Protein AF-R7HRT3-F1 (afdb_monomer_lite)

Sequence (198 aa):
MADNYLEKKFEEYAAAKAGRRAPHRLSPAGNRQGVVEFKFPRRRVVVAVPDADAVIEAFCNAGCQVAFCGTDIDGGQAYAEAVGAQFNPVNEFCAETLCRAMSRVMKAWRDIEIVICTADMAPAITNHWRTLRSALPMEPDYGRVVVIGSEAAEIPAIPNATVNAIVCRDIDNAVASACLFFALPECGAVSGQTISTL

pLDDT: mean 88.55, std 11.46, range [55.09, 98.81]

Foldseek 3Di:
DPDCPVVVVVVVVVVVVVPPDDDPAQDPVRHHPPDDDDLQDAFAEEELEPPQLLQQLLNLVSVHAYEYEDQPPVVQVVSCVVRVYHYQYFNDSALVRSLVSVVVSCVVVVAHQEYEHELVNCVSNVVSNLVSQVPRPDRDQGHEYEYEYQDDHQFDDDPNYAYEYEHEDDNHNVVSVVSSVCRDPVVPVVGPYYDYPD

Secondary structure (DSSP, 8-state):
---HHHHHHHHHHHHHHHTS-----B-TTSSBTT---------EEEEE-TT-HHHHHHHHHTT-EEEEEES-HHHHHHHHHHHT-EEEE-SSSSHHHHHHHHHHHHHHHS---EEEEETTTHHHHHHHHHHHHHTSSS--S--EEEEEESSPPP----TTSEEEEEE-SS--HHHHHHHHHHTSGGGGGGTT-EEE--

Structure (mmCIF, N/CA/C/O backbone):
data_AF-R7HRT3-F1
#
_entry.id   AF-R7HRT3-F1
#
loop_
_atom_site.group_PDB
_atom_site.id
_atom_site.type_symbol
_atom_site.label_atom_id
_atom_site.label_alt_id
_atom_site.lab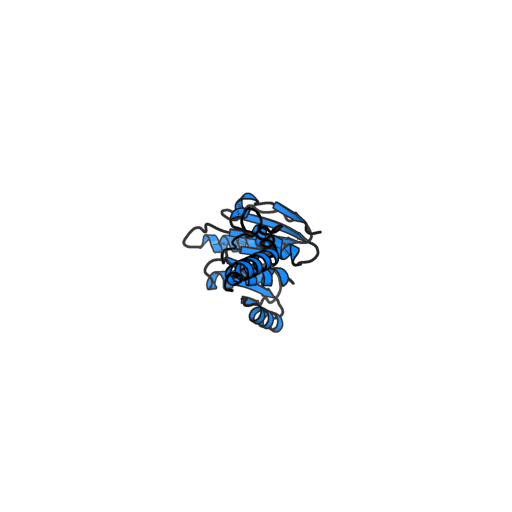el_comp_id
_atom_site.label_asym_id
_atom_site.label_entity_id
_atom_site.label_seq_id
_atom_site.pdbx_PDB_ins_code
_atom_site.Cartn_x
_atom_site.Cartn_y
_atom_site.Cartn_z
_atom_site.occupancy
_atom_site.B_iso_or_equiv
_atom_site.auth_seq_id
_atom_site.auth_comp_id
_atom_site.auth_asym_id
_atom_site.auth_atom_id
_atom_site.pdbx_PDB_model_num
ATOM 1 N N . MET A 1 1 ? -55.760 -16.283 50.889 1.00 57.94 1 MET A N 1
ATOM 2 C CA . MET A 1 1 ? -54.282 -16.335 50.906 1.00 57.94 1 MET A CA 1
ATOM 3 C C . MET A 1 1 ? -53.788 -16.069 49.493 1.00 57.94 1 MET A C 1
ATOM 5 O O . MET A 1 1 ? -53.701 -17.002 48.708 1.00 57.94 1 MET A O 1
ATOM 9 N N . ALA A 1 2 ? -53.589 -14.796 49.141 1.00 55.62 2 ALA A N 1
ATOM 10 C CA . ALA A 1 2 ? -53.259 -14.364 47.779 1.00 55.62 2 ALA A CA 1
ATOM 11 C C . ALA A 1 2 ? -52.276 -13.174 47.758 1.00 55.62 2 ALA A C 1
ATOM 13 O O . ALA A 1 2 ? -52.267 -12.411 46.801 1.00 55.62 2 ALA A O 1
ATOM 14 N N . ASP A 1 3 ? -51.433 -13.028 48.786 1.00 61.94 3 ASP A N 1
ATOM 15 C CA . ASP A 1 3 ? -50.578 -11.836 48.935 1.00 61.94 3 ASP A CA 1
ATOM 16 C C . ASP A 1 3 ? -49.142 -12.026 48.420 1.00 61.94 3 ASP A C 1
ATOM 18 O O . ASP A 1 3 ? -48.383 -11.072 48.322 1.00 61.94 3 ASP A O 1
ATOM 22 N N . ASN A 1 4 ? -48.761 -13.239 48.010 1.00 70.75 4 ASN A N 1
ATOM 23 C CA . ASN A 1 4 ? -47.347 -13.574 47.803 1.00 70.75 4 ASN A CA 1
ATOM 24 C C . ASN A 1 4 ? -46.880 -13.540 46.331 1.00 70.75 4 ASN A C 1
ATOM 26 O O . ASN A 1 4 ? -45.772 -13.955 46.002 1.00 70.75 4 ASN A O 1
ATOM 30 N N . TYR A 1 5 ? -47.732 -13.099 45.398 1.00 76.62 5 TYR A N 1
ATOM 31 C CA . TYR A 1 5 ? -47.356 -13.042 43.978 1.00 76.62 5 TYR A CA 1
ATOM 32 C C . TYR A 1 5 ? -46.507 -11.808 43.656 1.00 76.62 5 TYR A C 1
ATOM 34 O O . TYR A 1 5 ? -45.542 -11.894 42.898 1.00 76.62 5 TYR A O 1
ATOM 42 N N . LEU A 1 6 ? -46.853 -10.661 44.246 1.00 75.38 6 LEU A N 1
ATOM 43 C CA . LEU A 1 6 ? -46.152 -9.402 44.001 1.00 75.38 6 LEU A CA 1
ATOM 44 C C . LEU A 1 6 ? -44.774 -9.386 44.661 1.00 75.38 6 LEU A C 1
ATOM 46 O O . LEU A 1 6 ? -43.813 -9.004 44.000 1.00 75.38 6 LEU A O 1
ATOM 50 N N . GLU A 1 7 ? -44.657 -9.869 45.900 1.00 82.00 7 GLU A N 1
ATOM 51 C CA . GLU A 1 7 ? -43.364 -10.022 46.583 1.00 82.00 7 GLU A CA 1
ATOM 52 C C . GLU A 1 7 ? -42.429 -10.937 45.801 1.00 82.00 7 GLU A C 1
ATOM 54 O O . GLU A 1 7 ? -41.314 -10.540 45.469 1.00 82.00 7 GLU A O 1
ATOM 59 N N . LYS A 1 8 ? -42.925 -12.101 45.372 1.00 81.75 8 LYS A N 1
ATOM 60 C CA . LYS A 1 8 ? -42.138 -13.036 44.570 1.00 81.75 8 LYS A CA 1
ATOM 61 C C . LYS A 1 8 ? -41.700 -12.439 43.229 1.00 81.75 8 LYS A C 1
ATOM 63 O O . LYS A 1 8 ? -40.572 -12.657 42.794 1.00 81.75 8 LYS A O 1
ATOM 68 N N . LYS A 1 9 ? -42.552 -11.635 42.578 1.00 82.00 9 LYS A N 1
ATOM 69 C CA . LYS A 1 9 ? -42.186 -10.918 41.343 1.00 82.00 9 LYS A CA 1
ATOM 70 C C . LYS A 1 9 ? -41.161 -9.813 41.583 1.00 82.00 9 LYS A C 1
ATOM 72 O O . LYS A 1 9 ? -40.300 -9.594 40.731 1.00 82.00 9 LYS A O 1
ATOM 77 N N . PHE A 1 10 ? -41.229 -9.142 42.728 1.00 81.69 10 PHE A N 1
ATOM 78 C CA . PHE A 1 10 ? -40.233 -8.158 43.132 1.00 81.69 10 PHE A CA 1
ATOM 79 C C . PHE A 1 10 ? -38.888 -8.806 43.454 1.00 81.69 10 PHE A C 1
ATOM 81 O O . PHE A 1 10 ? -37.864 -8.293 43.010 1.00 81.69 10 PHE A O 1
ATOM 88 N N . GLU A 1 11 ? -38.878 -9.943 44.146 1.00 82.56 11 GLU A N 1
ATOM 89 C CA . GLU A 1 11 ? -37.666 -10.718 44.419 1.00 82.56 11 GLU A CA 1
ATOM 90 C C . GLU A 1 11 ? -37.030 -11.249 43.131 1.00 82.56 11 GLU A C 1
ATOM 92 O O . GLU A 1 11 ? -35.827 -11.087 42.935 1.00 82.56 11 GLU A O 1
ATOM 97 N N . GLU A 1 12 ? -37.827 -11.794 42.205 1.00 81.31 12 GLU A N 1
ATOM 98 C CA . GLU A 1 12 ? -37.360 -12.215 40.877 1.00 81.31 12 GLU A CA 1
ATOM 99 C C . GLU A 1 12 ? -36.741 -11.041 40.099 1.00 81.31 12 GLU A C 1
ATOM 101 O O . GLU A 1 12 ? -35.670 -11.176 39.502 1.00 81.31 12 GLU A O 1
ATOM 106 N N . TYR A 1 13 ? -37.374 -9.864 40.132 1.00 77.69 13 TYR A N 1
ATOM 107 C CA . TYR A 1 13 ? -36.860 -8.663 39.472 1.00 77.69 13 TYR A CA 1
ATOM 108 C C . TYR A 1 13 ? -35.586 -8.122 40.142 1.00 77.69 13 TYR A C 1
ATOM 110 O O . TYR A 1 13 ? -34.636 -7.729 39.457 1.00 77.69 13 TYR A O 1
ATOM 118 N N . ALA A 1 14 ? -35.533 -8.122 41.474 1.00 78.00 14 ALA A N 1
ATOM 119 C CA . ALA A 1 14 ? -34.376 -7.686 42.249 1.00 78.00 14 ALA A CA 1
ATOM 120 C C . ALA A 1 14 ? -33.178 -8.625 42.040 1.00 78.00 14 ALA A C 1
ATOM 122 O O . ALA A 1 14 ? -32.068 -8.149 41.795 1.00 78.00 14 ALA A O 1
ATOM 123 N N . ALA A 1 15 ? -33.407 -9.941 42.028 1.00 76.44 15 ALA A N 1
ATOM 124 C CA . ALA A 1 15 ? -32.402 -10.952 41.715 1.00 76.44 15 ALA A CA 1
ATOM 125 C C . ALA A 1 15 ? -31.902 -10.830 40.264 1.00 76.44 15 ALA A C 1
ATOM 127 O O . ALA A 1 15 ? -30.695 -10.874 40.016 1.00 76.44 15 ALA A O 1
ATOM 128 N N . ALA A 1 16 ? -32.799 -10.576 39.304 1.00 67.69 16 ALA A N 1
ATOM 129 C CA . ALA A 1 16 ? -32.427 -10.329 37.911 1.00 67.69 16 ALA A CA 1
ATOM 130 C C . ALA A 1 16 ? -31.593 -9.045 37.741 1.00 67.69 16 ALA A C 1
ATOM 132 O O . ALA A 1 16 ? -30.690 -8.999 36.905 1.00 67.69 16 ALA A O 1
ATOM 133 N N . LYS A 1 17 ? -31.855 -8.003 38.541 1.00 65.06 17 LYS A N 1
ATOM 134 C CA . LYS A 1 17 ? -31.073 -6.757 38.543 1.00 65.06 17 LYS A CA 1
ATOM 135 C C . LYS A 1 17 ? -29.720 -6.926 39.243 1.00 65.06 17 LYS A C 1
ATOM 137 O O . LYS A 1 17 ? -28.736 -6.378 38.758 1.00 65.06 17 LYS A O 1
ATOM 142 N N . ALA A 1 18 ? -29.654 -7.716 40.315 1.00 61.28 18 ALA A N 1
ATOM 143 C CA . ALA A 1 18 ? -28.411 -8.064 41.007 1.00 61.28 18 ALA A CA 1
ATOM 144 C C . ALA A 1 18 ? -27.489 -8.961 40.154 1.00 61.28 18 ALA A C 1
ATOM 146 O O . ALA A 1 18 ? -26.269 -8.888 40.280 1.00 61.28 18 ALA A O 1
ATOM 147 N N . GLY A 1 19 ? -28.059 -9.758 39.240 1.00 58.28 19 GLY A N 1
ATOM 148 C CA . GLY A 1 19 ? -27.321 -10.565 38.261 1.00 58.28 19 GLY A CA 1
ATOM 149 C C . GLY A 1 19 ? -26.868 -9.811 37.001 1.00 58.28 19 GLY A C 1
ATOM 150 O O . GLY A 1 19 ? -26.045 -10.328 36.241 1.00 58.28 19 GLY A O 1
ATOM 151 N N . ARG A 1 20 ? -27.355 -8.582 36.762 1.00 56.06 20 ARG A N 1
ATOM 152 C CA . ARG A 1 20 ? -26.861 -7.732 35.668 1.00 56.06 20 ARG A CA 1
ATOM 153 C C . ARG A 1 20 ? -25.503 -7.161 36.060 1.00 56.06 20 ARG A C 1
ATOM 155 O O . ARG A 1 20 ? -25.409 -6.108 36.684 1.00 56.06 20 ARG A O 1
ATOM 162 N N . ARG A 1 21 ? -24.439 -7.867 35.664 1.00 57.97 21 ARG A N 1
ATOM 163 C CA . ARG A 1 21 ? -23.077 -7.317 35.629 1.00 57.97 21 ARG A CA 1
ATOM 164 C C . ARG A 1 21 ? -23.132 -5.937 34.966 1.00 57.97 21 ARG A C 1
ATOM 166 O O . ARG A 1 21 ? -23.757 -5.794 33.915 1.00 57.97 21 ARG A O 1
ATOM 173 N N . ALA A 1 22 ? -22.525 -4.944 35.617 1.00 56.81 22 ALA A N 1
ATOM 174 C CA . ALA A 1 22 ? -22.461 -3.562 35.149 1.00 56.81 22 ALA A CA 1
ATOM 175 C C . ALA A 1 22 ? -22.126 -3.500 33.645 1.00 56.81 22 ALA A C 1
ATOM 177 O O . ALA A 1 22 ? -21.339 -4.337 33.184 1.00 56.81 22 ALA A O 1
ATOM 178 N N . PRO A 1 23 ? -22.706 -2.553 32.876 1.00 56.59 23 PRO A N 1
ATOM 179 C CA . PRO A 1 23 ? -22.449 -2.449 31.446 1.00 56.59 23 PRO A CA 1
ATOM 180 C C . PRO A 1 23 ? -20.938 -2.423 31.208 1.00 56.59 23 PRO A C 1
ATOM 182 O O . PRO A 1 23 ? -20.195 -1.620 31.769 1.00 56.59 23 PRO A O 1
ATOM 185 N N . HIS A 1 24 ? -20.483 -3.407 30.447 1.00 55.16 24 HIS A N 1
ATOM 186 C CA . HIS A 1 24 ? -19.081 -3.737 30.292 1.00 55.16 24 HIS A CA 1
ATOM 187 C C . HIS A 1 24 ? -18.328 -2.609 29.564 1.00 55.16 24 HIS A C 1
ATOM 189 O O . HIS A 1 24 ? -18.496 -2.437 28.363 1.00 55.16 24 HIS A O 1
ATOM 195 N N . ARG A 1 25 ? -17.442 -1.907 30.286 1.00 55.09 25 ARG A N 1
ATOM 196 C CA . ARG A 1 25 ? -16.236 -1.211 29.778 1.00 55.09 25 ARG A CA 1
ATOM 197 C C . ARG A 1 25 ? -16.422 -0.319 28.540 1.00 55.09 25 ARG A C 1
ATOM 199 O O . ARG A 1 25 ? -15.633 -0.403 27.595 1.00 55.09 25 ARG A O 1
ATOM 206 N N . LEU A 1 26 ?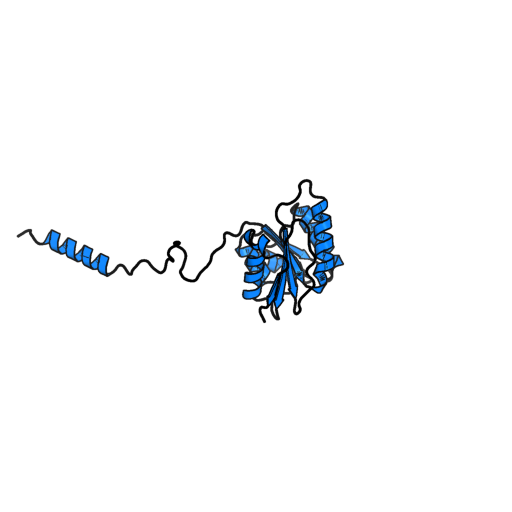 -17.428 0.546 28.552 1.00 59.31 26 LEU A N 1
ATOM 207 C CA . LEU A 1 26 ? -17.508 1.650 27.598 1.00 59.31 26 LEU A CA 1
ATOM 208 C C . LEU A 1 26 ? -16.827 2.874 28.228 1.00 59.31 26 LEU A C 1
ATOM 210 O O . LEU A 1 26 ? -17.057 3.185 29.397 1.00 59.31 26 LEU A O 1
ATOM 214 N N . SER A 1 27 ? -15.942 3.530 27.481 1.00 69.25 27 SER A N 1
ATOM 215 C CA . SER A 1 27 ? -15.403 4.844 27.829 1.00 69.25 27 SER A CA 1
ATOM 216 C C . SER A 1 27 ? -16.545 5.873 27.858 1.00 69.25 27 SER A C 1
ATOM 218 O O . SER A 1 27 ? -17.632 5.589 27.348 1.00 69.25 27 SER A O 1
ATOM 220 N N . PRO A 1 28 ? -16.339 7.087 28.402 1.00 67.31 28 PRO A N 1
ATOM 221 C CA . PRO A 1 28 ? -17.358 8.140 28.359 1.00 67.31 28 PRO A CA 1
ATOM 222 C C . PRO A 1 28 ? -17.889 8.440 26.945 1.00 67.31 28 PRO A C 1
ATOM 224 O O . PRO A 1 28 ? -19.012 8.907 26.801 1.00 67.31 28 PRO A O 1
ATOM 227 N N . ALA A 1 29 ? -17.102 8.132 25.907 1.00 70.00 29 ALA A N 1
ATOM 228 C CA . ALA A 1 29 ? -17.471 8.279 24.502 1.00 70.00 29 ALA A CA 1
ATOM 229 C C . ALA A 1 29 ? -18.209 7.059 23.908 1.00 70.00 29 ALA A C 1
ATOM 231 O O . ALA A 1 29 ? -18.527 7.061 22.726 1.00 70.00 29 ALA A O 1
ATOM 232 N N . GLY A 1 30 ? -18.466 6.006 24.689 1.00 67.81 30 GLY A N 1
ATOM 233 C CA . GLY A 1 30 ? -19.131 4.793 24.205 1.00 67.81 30 GLY A CA 1
ATOM 234 C C . GLY A 1 30 ? -18.215 3.812 23.467 1.00 67.81 30 GLY A C 1
ATOM 235 O O . GLY A 1 30 ? -18.689 2.778 23.011 1.00 67.81 30 GLY A O 1
ATOM 236 N N . ASN A 1 31 ? -16.912 4.087 23.378 1.00 71.19 31 ASN A N 1
ATOM 237 C CA . ASN A 1 31 ? -15.941 3.171 22.776 1.00 71.19 31 ASN A CA 1
ATOM 238 C C . ASN A 1 31 ? -15.406 2.174 23.803 1.00 71.19 31 ASN A C 1
ATOM 240 O O . ASN A 1 31 ? -15.478 2.402 25.011 1.00 71.19 31 ASN A O 1
ATOM 244 N N . ARG A 1 32 ? -14.811 1.073 23.337 1.00 78.81 32 ARG A N 1
ATOM 245 C CA . ARG A 1 32 ? -14.112 0.133 24.219 1.00 78.81 32 ARG A CA 1
ATOM 246 C C . ARG A 1 32 ? -13.034 0.879 25.014 1.00 78.81 32 ARG A C 1
ATOM 248 O O . ARG A 1 32 ? -12.215 1.596 24.444 1.00 78.81 32 ARG A O 1
ATOM 255 N N . GLN A 1 33 ? -13.033 0.725 26.338 1.00 78.38 33 GLN A N 1
ATOM 256 C CA . GLN A 1 33 ? -12.026 1.368 27.184 1.00 78.38 33 GLN A CA 1
ATOM 257 C C . GLN A 1 33 ? -10.602 0.980 26.742 1.00 78.38 33 GLN A C 1
ATOM 259 O O . GLN A 1 33 ? -10.319 -0.203 26.552 1.00 78.38 33 GLN A O 1
ATOM 264 N N . GLY A 1 34 ? -9.715 1.974 26.614 1.00 80.44 34 GLY A N 1
ATOM 265 C CA . GLY A 1 34 ? -8.315 1.777 26.214 1.00 80.44 34 GLY A CA 1
ATOM 266 C C . GLY A 1 34 ? -8.082 1.639 24.706 1.00 80.44 34 GLY A C 1
ATOM 267 O O . GLY A 1 34 ? -6.962 1.334 24.314 1.00 80.44 34 GLY A O 1
ATOM 268 N N . VAL A 1 35 ? -9.104 1.859 23.871 1.00 80.50 35 VAL A N 1
ATOM 269 C CA . VAL A 1 35 ? -8.998 1.792 22.406 1.00 80.50 35 VAL A CA 1
ATOM 270 C C . VAL A 1 35 ? -9.381 3.135 21.793 1.00 80.50 35 VAL A C 1
ATOM 272 O O . VAL A 1 35 ? -10.388 3.739 22.172 1.00 80.50 35 VAL A O 1
ATOM 275 N N . VAL A 1 36 ? -8.583 3.582 20.825 1.00 80.25 36 VAL A N 1
ATOM 276 C CA . VAL A 1 36 ? -8.929 4.680 19.919 1.00 80.25 36 VAL A CA 1
ATOM 277 C C . VAL A 1 36 ? -9.241 4.061 18.563 1.00 80.25 36 VAL A C 1
ATOM 279 O O . VAL A 1 36 ? -8.428 3.315 18.026 1.00 80.25 36 VAL A O 1
ATOM 282 N N . GLU A 1 37 ? -10.426 4.343 18.030 1.00 83.62 37 GLU A N 1
ATOM 283 C CA . GLU A 1 37 ? -10.873 3.831 16.734 1.00 83.62 37 GLU A CA 1
ATOM 284 C C . GLU A 1 37 ? -11.052 5.005 15.777 1.00 83.62 37 GLU A C 1
ATOM 286 O O . GLU A 1 37 ? -11.688 6.003 16.120 1.00 83.62 37 GLU A O 1
ATOM 291 N N . PHE A 1 38 ? -10.503 4.875 14.573 1.00 86.62 38 PHE A N 1
ATOM 292 C CA . PHE A 1 38 ? -10.652 5.859 13.510 1.00 86.62 38 PHE A CA 1
ATOM 293 C C . PHE A 1 38 ? -11.475 5.259 12.380 1.00 86.62 38 PHE A C 1
ATOM 295 O O . PHE A 1 38 ? -11.296 4.097 12.008 1.00 86.62 38 PHE A O 1
ATOM 302 N N . LYS A 1 39 ? -12.370 6.059 11.798 1.00 89.38 39 LYS A N 1
ATOM 303 C CA . LYS A 1 39 ? -13.075 5.644 10.590 1.00 89.38 39 LYS A CA 1
ATOM 304 C C . LYS A 1 39 ? -12.090 5.665 9.426 1.00 89.38 39 LYS A C 1
ATOM 306 O O . LYS A 1 39 ? -11.716 6.735 8.959 1.00 89.38 39 LYS A O 1
ATOM 311 N N . PHE A 1 40 ? -11.728 4.491 8.924 1.00 92.00 40 PHE A N 1
ATOM 312 C CA . PHE A 1 40 ? -10.864 4.386 7.757 1.00 92.00 40 PHE A CA 1
ATOM 313 C C . PHE A 1 40 ? -11.709 4.374 6.467 1.00 92.00 40 PHE A C 1
ATOM 315 O O . PHE A 1 40 ? -12.500 3.448 6.266 1.00 92.00 40 PHE A O 1
ATOM 322 N N . PRO A 1 41 ? -11.635 5.403 5.599 1.00 92.06 41 PRO A N 1
ATOM 323 C CA . PRO A 1 41 ? -12.329 5.375 4.315 1.00 92.06 41 PRO A CA 1
ATOM 324 C C . PRO A 1 41 ? -11.694 4.329 3.395 1.00 92.06 41 PRO A C 1
ATOM 326 O O . PRO A 1 41 ? -10.486 4.124 3.427 1.00 92.06 41 PRO A O 1
ATOM 329 N N . ARG A 1 42 ? -12.488 3.701 2.523 1.00 94.88 42 ARG A N 1
ATOM 330 C CA . ARG A 1 42 ? -11.934 2.814 1.491 1.00 94.88 42 ARG A CA 1
ATOM 331 C C . ARG A 1 42 ? -11.008 3.615 0.577 1.00 94.88 42 ARG A C 1
ATOM 333 O O . ARG A 1 42 ? -11.433 4.645 0.057 1.00 94.88 42 ARG A O 1
ATOM 340 N N . ARG A 1 43 ? -9.778 3.135 0.381 1.00 96.75 43 ARG A N 1
ATOM 341 C CA . ARG A 1 43 ? -8.762 3.778 -0.463 1.00 96.75 43 ARG A CA 1
ATOM 342 C C . ARG A 1 43 ? -8.155 2.813 -1.472 1.00 96.75 43 ARG A C 1
ATOM 344 O O . ARG A 1 43 ? -8.204 1.600 -1.284 1.00 96.75 43 ARG A O 1
ATOM 351 N N . ARG A 1 44 ? -7.572 3.368 -2.532 1.00 98.06 44 ARG A N 1
ATOM 352 C CA . ARG A 1 44 ? -6.749 2.660 -3.521 1.00 98.06 44 ARG A CA 1
ATOM 353 C C . ARG A 1 44 ? -5.279 2.691 -3.111 1.00 98.06 44 ARG A C 1
ATOM 355 O O . ARG A 1 44 ? -4.662 3.758 -3.116 1.00 98.06 44 ARG A O 1
ATOM 362 N N . VAL A 1 45 ? -4.738 1.527 -2.770 1.00 98.62 45 VAL A N 1
ATOM 363 C CA . VAL A 1 45 ? -3.420 1.361 -2.145 1.00 98.62 45 VAL A CA 1
ATOM 364 C C . VAL A 1 45 ? -2.504 0.553 -3.050 1.00 98.62 45 VAL A C 1
ATOM 366 O O . VAL A 1 45 ? -2.874 -0.530 -3.501 1.00 98.62 45 VAL A O 1
ATOM 369 N N . VAL A 1 46 ? -1.294 1.057 -3.276 1.00 98.62 46 VAL A N 1
ATOM 370 C CA . VAL A 1 46 ? -0.202 0.297 -3.891 1.00 98.62 46 VAL A CA 1
ATOM 371 C C . VAL A 1 46 ? 0.869 0.018 -2.845 1.00 98.62 46 VAL A C 1
ATOM 373 O O . VAL A 1 46 ? 1.402 0.951 -2.248 1.00 98.62 46 VAL A O 1
ATOM 376 N N . VAL A 1 47 ? 1.198 -1.260 -2.655 1.00 98.50 47 VAL A N 1
ATOM 377 C CA . VAL A 1 47 ? 2.267 -1.742 -1.774 1.00 98.50 47 VAL A CA 1
ATOM 378 C C . VAL A 1 47 ? 3.424 -2.253 -2.634 1.00 98.50 47 VAL A C 1
ATOM 380 O O . VAL A 1 47 ? 3.351 -3.305 -3.265 1.00 98.50 47 VAL A O 1
ATOM 383 N N . ALA A 1 48 ? 4.495 -1.471 -2.687 1.00 96.81 48 ALA A N 1
ATOM 384 C CA . ALA A 1 48 ? 5.743 -1.757 -3.385 1.00 96.81 48 ALA A CA 1
ATOM 385 C C . ALA A 1 48 ? 6.858 -2.011 -2.358 1.00 96.81 48 ALA A C 1
ATOM 387 O O . ALA A 1 48 ? 7.886 -1.335 -2.349 1.00 96.81 48 ALA A O 1
ATOM 388 N N . VAL A 1 49 ? 6.606 -2.967 -1.462 1.00 96.31 49 VAL A N 1
ATOM 389 C CA . VAL A 1 49 ? 7.522 -3.402 -0.403 1.00 96.31 49 VAL A CA 1
ATOM 390 C C . VAL A 1 49 ? 7.588 -4.934 -0.427 1.00 96.31 49 VAL A C 1
ATOM 392 O O . VAL A 1 49 ? 6.521 -5.552 -0.466 1.00 96.31 49 VAL A O 1
ATOM 395 N N . PRO A 1 50 ? 8.783 -5.552 -0.452 1.00 93.44 50 PRO A N 1
ATOM 396 C CA . PRO A 1 50 ? 8.925 -7.001 -0.308 1.00 93.44 50 PRO A CA 1
ATOM 397 C C . PRO A 1 50 ? 8.425 -7.475 1.061 1.00 93.44 50 PRO A C 1
ATOM 399 O O . PRO A 1 50 ? 8.515 -6.723 2.028 1.00 93.44 50 PRO A O 1
ATOM 402 N N . ASP A 1 51 ? 7.919 -8.707 1.140 1.00 93.12 51 ASP A N 1
ATOM 403 C CA . ASP A 1 51 ? 7.535 -9.369 2.401 1.00 93.12 51 ASP A CA 1
ATOM 404 C C . ASP A 1 51 ? 6.595 -8.526 3.294 1.00 93.12 51 ASP A C 1
ATOM 406 O O . ASP A 1 51 ? 6.689 -8.508 4.521 1.00 93.12 51 ASP A O 1
ATOM 410 N N . ALA A 1 52 ? 5.676 -7.783 2.669 1.00 96.44 52 ALA A N 1
ATOM 411 C CA . ALA A 1 52 ? 4.793 -6.822 3.331 1.00 96.44 52 ALA A CA 1
ATOM 412 C C . ALA A 1 52 ? 3.399 -7.387 3.652 1.00 96.44 52 ALA A C 1
ATOM 414 O O . ALA A 1 52 ? 2.405 -6.653 3.619 1.00 96.44 52 ALA A O 1
ATOM 415 N N . ASP A 1 53 ? 3.311 -8.681 3.960 1.00 97.88 53 ASP A N 1
ATOM 416 C CA . ASP A 1 53 ? 2.043 -9.401 4.124 1.00 97.88 53 ASP A CA 1
ATOM 417 C C . ASP A 1 53 ? 1.143 -8.761 5.184 1.00 97.88 53 ASP A C 1
ATOM 419 O O . ASP A 1 53 ? -0.013 -8.443 4.904 1.00 97.88 53 ASP A O 1
ATOM 423 N N . ALA A 1 54 ? 1.704 -8.432 6.353 1.00 98.06 54 ALA A N 1
ATOM 424 C CA . ALA A 1 54 ? 0.975 -7.772 7.436 1.00 98.06 54 ALA A CA 1
ATOM 425 C C . ALA A 1 54 ? 0.356 -6.430 7.001 1.00 98.06 54 ALA A C 1
ATOM 427 O O . ALA A 1 54 ? -0.759 -6.089 7.398 1.00 98.06 54 ALA A O 1
ATOM 428 N N . VAL A 1 55 ? 1.057 -5.667 6.156 1.00 98.50 55 VAL A N 1
ATOM 429 C CA . VAL A 1 55 ? 0.563 -4.392 5.618 1.00 98.50 55 VAL A CA 1
ATOM 430 C C . VAL A 1 55 ? -0.555 -4.646 4.608 1.00 98.50 55 VAL A C 1
ATOM 432 O O . VAL A 1 55 ? -1.607 -4.010 4.688 1.00 98.50 55 VAL A O 1
ATOM 435 N N . ILE A 1 56 ? -0.356 -5.582 3.676 1.00 98.75 56 ILE A N 1
ATOM 436 C CA . ILE A 1 56 ? -1.346 -5.939 2.650 1.00 98.75 56 ILE A CA 1
ATOM 437 C C . ILE A 1 56 ? -2.650 -6.389 3.313 1.00 98.75 56 ILE A C 1
ATOM 439 O O . ILE A 1 56 ? -3.712 -5.836 3.011 1.00 98.75 56 ILE A O 1
ATOM 443 N N . GLU A 1 57 ? -2.572 -7.328 4.257 1.00 98.62 57 GLU A N 1
ATOM 444 C CA . GLU A 1 57 ? -3.726 -7.828 5.004 1.00 98.62 57 GLU A CA 1
ATOM 445 C C . GLU A 1 57 ? -4.417 -6.715 5.792 1.00 98.62 57 GLU A C 1
ATOM 447 O O . GLU A 1 57 ? -5.642 -6.604 5.751 1.00 98.62 57 GLU A O 1
ATOM 452 N N . ALA A 1 58 ? -3.664 -5.842 6.470 1.00 98.12 58 ALA A N 1
ATOM 453 C CA . ALA A 1 58 ? -4.239 -4.744 7.243 1.00 98.12 58 ALA A CA 1
ATOM 454 C C . ALA A 1 58 ? -5.076 -3.788 6.375 1.00 98.12 58 ALA A C 1
ATOM 456 O O . ALA A 1 58 ? -6.191 -3.422 6.759 1.00 98.12 58 ALA A O 1
ATOM 457 N N . PHE A 1 59 ? -4.595 -3.420 5.183 1.00 98.50 59 PHE A N 1
ATOM 458 C CA . PHE A 1 59 ? -5.363 -2.574 4.264 1.00 98.50 59 PHE A CA 1
ATOM 459 C C . PHE A 1 59 ? -6.549 -3.311 3.627 1.00 98.50 59 PHE A C 1
ATOM 461 O O . PHE A 1 59 ? -7.622 -2.713 3.493 1.00 98.50 59 PHE A O 1
ATOM 468 N N . CYS A 1 60 ? -6.406 -4.595 3.282 1.00 98.31 60 CYS A N 1
ATOM 469 C CA . CYS A 1 60 ? -7.524 -5.409 2.787 1.00 98.31 60 CYS A CA 1
ATOM 470 C C . CYS A 1 60 ? -8.631 -5.523 3.847 1.00 98.31 60 CYS A C 1
ATOM 472 O O . CYS A 1 60 ? -9.801 -5.266 3.558 1.00 98.31 60 CYS A O 1
ATOM 474 N N . ASN A 1 61 ? -8.259 -5.786 5.103 1.00 97.19 61 ASN A N 1
ATOM 475 C CA . ASN A 1 61 ? -9.171 -5.852 6.248 1.00 97.19 61 ASN A CA 1
ATOM 476 C C . ASN A 1 61 ? -9.836 -4.500 6.555 1.00 97.19 61 ASN A C 1
ATOM 478 O O . ASN A 1 61 ? -10.992 -4.459 6.976 1.00 97.19 61 ASN A O 1
ATOM 482 N N . ALA A 1 62 ? -9.153 -3.384 6.281 1.00 96.31 62 ALA A N 1
ATOM 483 C CA . ALA A 1 62 ? -9.741 -2.043 6.327 1.00 96.31 62 ALA A CA 1
ATOM 484 C C . ALA A 1 62 ? -10.715 -1.758 5.158 1.00 96.31 62 ALA A C 1
ATOM 486 O O . ALA A 1 62 ? -11.324 -0.688 5.094 1.00 96.31 62 ALA A O 1
ATOM 487 N N . GLY A 1 63 ? -10.885 -2.700 4.223 1.00 97.06 63 GLY A N 1
ATOM 488 C CA . GLY A 1 63 ? -11.777 -2.590 3.069 1.00 97.06 63 GLY A CA 1
ATOM 489 C C . GLY A 1 63 ? -11.205 -1.767 1.914 1.00 97.06 63 GLY A C 1
ATOM 490 O O . GLY A 1 63 ? -11.974 -1.270 1.084 1.00 97.06 63 GLY A O 1
ATOM 491 N N . CYS A 1 64 ? -9.886 -1.575 1.874 1.00 98.12 64 CYS A N 1
ATOM 492 C CA . CYS A 1 64 ? -9.212 -0.886 0.781 1.00 98.12 64 CYS A CA 1
ATOM 493 C C . CYS A 1 64 ? -9.071 -1.776 -0.453 1.00 98.12 64 CYS A C 1
ATOM 495 O O . CYS A 1 64 ? -9.028 -2.998 -0.365 1.00 98.12 64 CYS A O 1
ATOM 497 N N . GLN A 1 65 ? -8.956 -1.137 -1.613 1.00 98.44 65 GLN A N 1
ATOM 498 C CA . GLN A 1 65 ? -8.551 -1.801 -2.841 1.00 98.44 65 GLN A CA 1
ATOM 499 C C . GLN A 1 65 ? -7.021 -1.814 -2.884 1.00 98.44 65 GLN A C 1
ATOM 501 O O . GLN A 1 65 ? -6.404 -0.755 -3.010 1.00 98.44 65 GLN A O 1
ATOM 506 N N . VAL A 1 66 ? -6.415 -2.992 -2.739 1.00 98.81 66 VAL A N 1
ATOM 507 C CA . VAL A 1 66 ? -4.962 -3.143 -2.571 1.00 98.81 66 VAL A CA 1
ATOM 508 C C . VAL A 1 66 ? -4.341 -3.807 -3.792 1.00 98.81 66 VAL A C 1
ATOM 510 O O . VAL A 1 66 ? -4.884 -4.769 -4.330 1.00 98.81 66 VAL A O 1
ATOM 513 N N . ALA A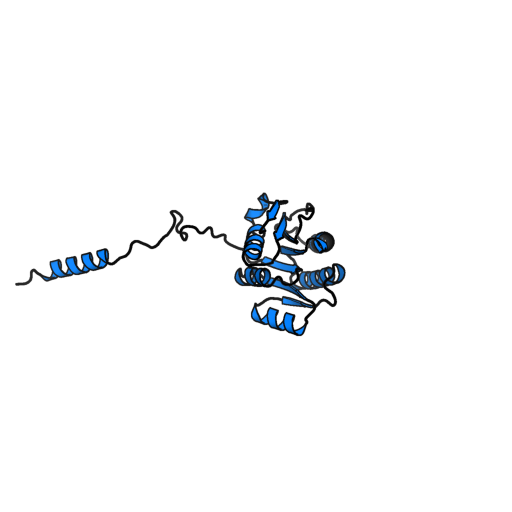 1 67 ? -3.198 -3.288 -4.229 1.00 98.69 67 ALA A N 1
ATOM 514 C CA . ALA A 1 67 ? -2.353 -3.878 -5.249 1.00 98.69 67 ALA A CA 1
ATOM 515 C C . ALA A 1 67 ? -0.933 -3.996 -4.710 1.00 98.69 67 ALA A C 1
ATOM 517 O O . ALA A 1 67 ? -0.432 -3.060 -4.089 1.00 98.69 67 ALA A O 1
ATOM 518 N N . PHE A 1 68 ? -0.273 -5.115 -4.980 1.00 98.69 68 PHE A N 1
ATOM 519 C CA . PHE A 1 68 ? 1.111 -5.335 -4.572 1.00 98.69 68 PHE A CA 1
ATOM 520 C C . PHE A 1 68 ? 1.931 -5.952 -5.701 1.00 98.69 68 PHE A C 1
ATOM 522 O O . PHE A 1 68 ? 1.378 -6.454 -6.685 1.00 98.69 68 PHE A O 1
ATOM 529 N N . CYS A 1 69 ? 3.252 -5.856 -5.578 1.00 97.50 69 CYS A N 1
ATOM 530 C CA . CYS A 1 69 ? 4.198 -6.390 -6.553 1.00 97.50 69 CYS A CA 1
ATOM 531 C C . CYS A 1 69 ? 4.976 -7.566 -5.963 1.00 97.50 69 CYS A C 1
ATOM 533 O O . CYS A 1 69 ? 5.250 -7.589 -4.768 1.00 97.50 69 CYS A O 1
ATOM 535 N N . GLY A 1 70 ? 5.378 -8.503 -6.814 1.00 96.06 70 GLY A N 1
ATOM 536 C CA . GLY A 1 70 ? 6.236 -9.619 -6.431 1.00 96.06 70 GLY A CA 1
ATOM 537 C C . GLY A 1 70 ? 6.809 -10.328 -7.652 1.00 96.06 70 GLY A C 1
ATOM 538 O O . GLY A 1 70 ? 6.339 -10.132 -8.777 1.00 96.06 70 GLY A O 1
ATOM 539 N N . THR A 1 71 ? 7.857 -11.111 -7.419 1.00 96.44 71 THR A N 1
ATOM 540 C CA . THR A 1 71 ? 8.576 -11.869 -8.452 1.00 96.44 71 THR A CA 1
ATOM 541 C C . THR A 1 71 ? 8.093 -13.315 -8.561 1.00 96.44 71 THR A C 1
ATOM 543 O O . THR A 1 71 ? 8.161 -13.892 -9.644 1.00 96.44 71 THR A O 1
ATOM 546 N N . ASP A 1 72 ? 7.565 -13.888 -7.476 1.00 96.31 72 ASP A N 1
ATOM 547 C CA . ASP A 1 72 ? 6.908 -15.197 -7.483 1.00 96.31 72 ASP A CA 1
ATOM 548 C C . ASP A 1 72 ? 5.493 -15.068 -8.055 1.00 96.31 72 ASP A C 1
ATOM 550 O O . ASP A 1 72 ? 4.589 -14.532 -7.410 1.00 96.31 72 ASP A O 1
ATOM 554 N N . ILE A 1 73 ? 5.318 -15.522 -9.296 1.00 95.56 73 ILE A N 1
ATOM 555 C CA . ILE A 1 73 ? 4.051 -15.378 -10.011 1.00 95.56 73 ILE A CA 1
ATOM 556 C C . ILE A 1 73 ? 2.968 -16.255 -9.389 1.00 95.56 73 ILE A C 1
ATOM 558 O O . ILE A 1 73 ? 1.860 -15.775 -9.149 1.00 95.56 73 ILE A O 1
ATOM 562 N N . ASP A 1 74 ? 3.289 -17.520 -9.126 1.00 96.44 74 ASP A N 1
ATOM 563 C CA . ASP A 1 74 ? 2.313 -18.501 -8.664 1.00 96.44 74 ASP A CA 1
ATOM 564 C C . ASP A 1 74 ? 1.945 -18.233 -7.201 1.00 96.44 74 ASP A C 1
ATOM 566 O O . ASP A 1 74 ? 0.760 -18.151 -6.865 1.00 96.44 74 ASP A O 1
ATOM 570 N N . GLY A 1 75 ? 2.947 -18.009 -6.343 1.00 97.38 75 GLY A N 1
ATOM 571 C CA . GLY A 1 75 ? 2.718 -17.658 -4.942 1.00 97.38 75 GLY A CA 1
ATOM 572 C C . GLY A 1 75 ? 2.022 -16.308 -4.789 1.00 97.38 75 GLY A C 1
ATOM 573 O O . GLY A 1 75 ? 1.056 -16.193 -4.035 1.00 97.38 75 GLY A O 1
ATOM 574 N N . GLY A 1 76 ? 2.439 -15.299 -5.561 1.00 97.44 76 GLY A N 1
ATOM 575 C CA . GLY A 1 76 ? 1.832 -13.969 -5.531 1.00 97.44 76 GLY A CA 1
ATOM 576 C C . GLY A 1 76 ? 0.372 -13.962 -5.986 1.00 97.44 76 GLY A C 1
ATOM 577 O O . GLY A 1 76 ? -0.467 -13.317 -5.353 1.00 97.44 76 GLY A O 1
ATOM 578 N N . GLN A 1 77 ? 0.036 -14.712 -7.039 1.00 98.12 77 GLN A N 1
ATOM 579 C CA . GLN A 1 77 ? -1.343 -14.835 -7.515 1.00 98.12 77 GLN A CA 1
ATOM 580 C C . GLN A 1 77 ? -2.229 -15.563 -6.495 1.00 98.12 77 GLN A C 1
ATOM 582 O O . GLN A 1 77 ? -3.305 -15.064 -6.160 1.00 98.12 77 GLN A O 1
ATOM 587 N N . ALA A 1 78 ? -1.768 -16.698 -5.958 1.00 98.38 78 ALA A N 1
ATOM 588 C CA . ALA A 1 78 ? -2.507 -17.449 -4.944 1.00 98.38 78 ALA A CA 1
ATOM 589 C C . ALA A 1 78 ? -2.741 -16.617 -3.671 1.00 98.38 78 ALA A C 1
ATOM 591 O O . ALA A 1 78 ? -3.840 -16.618 -3.113 1.00 98.38 78 ALA A O 1
ATOM 592 N N . TYR A 1 79 ? -1.730 -15.861 -3.237 1.00 98.50 79 TYR A N 1
ATOM 593 C CA . TYR A 1 79 ? -1.844 -14.977 -2.082 1.00 98.50 79 TYR A CA 1
ATOM 594 C C . TYR A 1 79 ? -2.848 -13.841 -2.318 1.00 98.50 79 TYR A C 1
ATOM 596 O O . TYR A 1 79 ? -3.715 -13.598 -1.479 1.00 98.50 79 TYR A O 1
ATOM 604 N N . ALA A 1 80 ? -2.804 -13.192 -3.485 1.00 98.31 80 ALA A N 1
ATOM 605 C CA . ALA A 1 80 ? -3.752 -12.141 -3.845 1.00 98.31 80 ALA A CA 1
ATOM 606 C C . ALA A 1 80 ? -5.208 -12.621 -3.841 1.00 98.31 80 ALA A C 1
ATOM 608 O O . ALA A 1 80 ? -6.086 -11.906 -3.353 1.00 98.31 80 ALA A O 1
ATOM 609 N N . GLU A 1 81 ? -5.459 -13.834 -4.335 1.00 97.88 81 GLU A N 1
ATOM 610 C CA . GLU A 1 81 ? -6.779 -14.466 -4.285 1.00 97.88 81 GLU A CA 1
ATOM 611 C C . GLU A 1 81 ? -7.237 -14.734 -2.847 1.00 97.88 81 GLU A C 1
ATOM 613 O O . GLU A 1 81 ? -8.402 -14.496 -2.526 1.00 97.88 81 GLU A O 1
ATOM 618 N N . ALA A 1 82 ? -6.327 -15.168 -1.970 1.00 98.31 82 ALA A N 1
ATOM 619 C CA . ALA A 1 82 ? -6.637 -15.457 -0.572 1.00 98.31 82 ALA A CA 1
ATOM 620 C C . ALA A 1 82 ? -7.022 -14.201 0.231 1.00 98.31 82 ALA A C 1
ATOM 622 O O . ALA A 1 82 ? -7.961 -14.251 1.026 1.00 98.31 82 ALA A O 1
ATOM 623 N N . VAL A 1 83 ? -6.325 -13.077 0.020 1.00 98.06 83 VAL A N 1
ATOM 624 C CA . VAL A 1 83 ? -6.542 -11.834 0.791 1.00 98.06 83 VAL A CA 1
ATOM 625 C C . VAL A 1 83 ? -7.483 -10.834 0.109 1.00 98.06 83 VAL A C 1
ATOM 627 O O . VAL A 1 83 ? -7.901 -9.857 0.729 1.00 98.06 83 VAL A O 1
ATOM 630 N N . GLY A 1 84 ? -7.842 -11.064 -1.158 1.00 97.62 84 GLY A N 1
ATOM 631 C CA . GLY A 1 84 ? -8.687 -10.155 -1.937 1.00 97.62 84 GLY A CA 1
ATOM 632 C C . GLY A 1 84 ? -7.946 -8.917 -2.460 1.00 97.62 84 GLY A C 1
ATOM 633 O O . GLY A 1 84 ? -8.522 -7.829 -2.517 1.00 97.62 84 GLY A O 1
ATOM 634 N N . ALA A 1 85 ? -6.680 -9.076 -2.848 1.00 98.31 85 ALA A N 1
A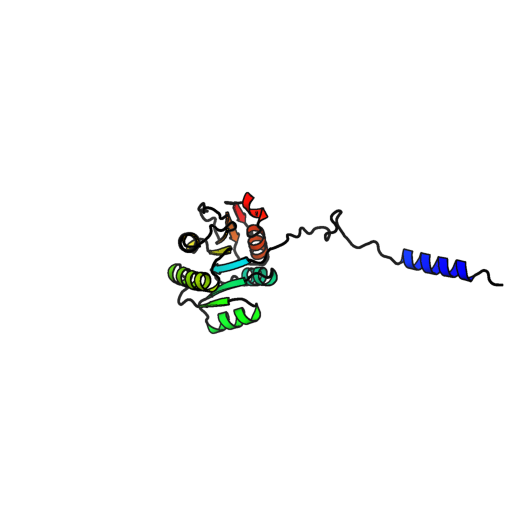TOM 635 C CA . ALA A 1 85 ? -5.841 -8.025 -3.426 1.00 98.31 85 ALA A CA 1
ATOM 636 C C . ALA A 1 85 ? -5.584 -8.249 -4.930 1.00 98.31 85 ALA A C 1
ATOM 638 O O . ALA A 1 85 ? -5.948 -9.269 -5.508 1.00 98.31 85 ALA A O 1
ATOM 639 N N . GLN A 1 86 ? -4.946 -7.277 -5.586 1.00 98.25 86 GLN A N 1
ATOM 640 C CA . GLN A 1 86 ? -4.482 -7.387 -6.969 1.00 98.25 86 GLN A CA 1
ATOM 641 C C . GLN A 1 86 ? -2.967 -7.615 -7.017 1.00 98.25 86 GLN A C 1
ATOM 643 O O . GLN A 1 86 ? -2.178 -6.712 -6.726 1.00 98.25 86 GLN A O 1
ATOM 648 N N . PHE A 1 87 ? -2.553 -8.787 -7.485 1.00 98.44 87 PHE A N 1
ATOM 649 C CA . PHE A 1 87 ? -1.146 -9.057 -7.753 1.00 98.44 87 PHE A CA 1
ATOM 650 C C . PHE A 1 87 ? -0.679 -8.406 -9.064 1.00 98.44 87 PHE A C 1
ATOM 652 O O . PHE A 1 87 ? -1.362 -8.467 -10.089 1.00 98.44 87 PHE A O 1
ATOM 659 N N . ASN A 1 88 ? 0.493 -7.768 -9.043 1.00 97.81 88 ASN A N 1
ATOM 660 C CA . ASN A 1 88 ? 1.152 -7.212 -10.222 1.00 97.81 88 ASN A CA 1
ATOM 661 C C . ASN A 1 88 ? 2.561 -7.810 -10.360 1.00 97.81 88 ASN A C 1
ATOM 663 O O . ASN A 1 88 ? 3.492 -7.323 -9.716 1.00 97.81 88 ASN A O 1
ATOM 667 N N . PRO A 1 89 ? 2.750 -8.830 -11.216 1.00 96.81 89 PRO A N 1
ATOM 668 C CA . PRO A 1 89 ? 4.042 -9.485 -11.355 1.00 96.81 89 PRO A CA 1
ATOM 669 C C . PRO A 1 89 ? 5.095 -8.535 -11.932 1.00 96.81 89 PRO A C 1
ATOM 671 O O . PRO A 1 89 ? 4.838 -7.762 -12.873 1.00 96.81 89 PRO A O 1
ATOM 674 N N . VAL A 1 90 ? 6.300 -8.634 -11.374 1.00 96.38 90 VAL A N 1
ATOM 675 C CA . VAL A 1 90 ? 7.503 -7.930 -11.823 1.00 96.38 90 VAL A CA 1
ATOM 676 C C . VAL A 1 90 ? 8.641 -8.924 -12.041 1.00 96.38 90 VAL A C 1
ATOM 678 O O . VAL A 1 90 ? 8.777 -9.891 -11.305 1.00 96.38 90 VAL A O 1
ATOM 681 N N . ASN A 1 91 ? 9.473 -8.686 -13.058 1.00 91.38 91 ASN A N 1
ATOM 682 C CA . ASN A 1 91 ? 10.601 -9.579 -13.369 1.00 91.38 91 ASN A CA 1
ATOM 683 C C . ASN A 1 91 ? 11.719 -9.493 -12.320 1.00 91.38 91 ASN A C 1
ATOM 685 O O . ASN A 1 91 ? 12.409 -10.467 -12.053 1.00 91.38 91 ASN A O 1
ATOM 689 N N . GLU A 1 92 ? 11.897 -8.304 -11.757 1.00 94.50 92 GLU A N 1
ATOM 690 C CA . GLU A 1 92 ? 12.842 -7.986 -10.696 1.00 94.50 92 GLU A CA 1
ATOM 691 C C . GLU A 1 92 ? 12.169 -6.951 -9.799 1.00 94.50 92 GLU A C 1
ATOM 693 O O . GLU A 1 92 ? 11.349 -6.161 -10.279 1.00 94.50 92 GLU A O 1
ATOM 698 N N . PHE A 1 93 ? 12.497 -6.938 -8.512 1.00 94.25 93 PHE A N 1
ATOM 699 C CA . PHE A 1 93 ? 11.989 -5.941 -7.578 1.00 94.25 93 PHE A CA 1
ATOM 700 C C . PHE A 1 93 ? 12.862 -4.675 -7.611 1.00 94.25 93 PHE A C 1
ATOM 702 O O . PHE A 1 93 ? 13.680 -4.442 -6.729 1.00 94.25 93 PHE A O 1
ATOM 709 N N . CYS A 1 94 ? 12.720 -3.868 -8.665 1.00 95.62 94 CYS A N 1
ATOM 710 C CA . CYS A 1 94 ? 13.504 -2.649 -8.859 1.00 95.62 94 CYS A CA 1
ATOM 711 C C . CYS A 1 94 ? 12.627 -1.463 -9.283 1.00 95.62 94 CYS A C 1
ATOM 713 O O . CYS A 1 94 ? 11.487 -1.619 -9.726 1.00 95.62 94 CYS A O 1
ATOM 715 N N . ALA A 1 95 ? 13.166 -0.249 -9.172 1.00 94.94 95 ALA A N 1
ATOM 716 C CA . ALA A 1 95 ? 12.419 0.982 -9.419 1.00 94.94 95 ALA A CA 1
ATOM 717 C C . ALA A 1 95 ? 11.701 1.004 -10.784 1.00 94.94 95 ALA A C 1
ATOM 719 O O . ALA A 1 95 ? 10.549 1.434 -10.873 1.00 94.94 95 ALA A O 1
ATOM 720 N N . GLU A 1 96 ? 12.348 0.517 -11.847 1.00 96.56 96 GLU A N 1
ATOM 721 C CA . GLU A 1 96 ? 11.796 0.523 -13.205 1.00 96.56 96 GLU A CA 1
ATOM 722 C C . GLU A 1 96 ? 10.557 -0.377 -13.339 1.00 96.56 96 GLU A C 1
ATOM 724 O O . GLU A 1 96 ? 9.521 0.043 -13.870 1.00 96.56 96 GLU A O 1
ATOM 729 N N . THR A 1 97 ? 10.640 -1.618 -12.858 1.00 97.31 97 THR A N 1
ATOM 730 C CA . THR A 1 97 ? 9.542 -2.590 -12.946 1.00 97.31 97 THR A CA 1
ATOM 731 C C . THR A 1 97 ? 8.378 -2.193 -12.043 1.00 97.31 97 THR A C 1
ATOM 733 O O . THR A 1 97 ? 7.225 -2.285 -12.474 1.00 97.31 97 THR A O 1
ATOM 736 N N . LEU A 1 98 ? 8.664 -1.661 -10.851 1.00 97.62 98 LEU A N 1
ATOM 737 C CA . LEU A 1 98 ? 7.661 -1.142 -9.921 1.00 97.62 98 LEU A CA 1
ATOM 738 C C . LEU A 1 98 ? 6.928 0.074 -10.504 1.00 97.62 98 LEU A C 1
ATOM 740 O O . LEU A 1 98 ? 5.699 0.135 -10.457 1.00 97.62 98 LEU A O 1
ATOM 744 N N . CYS A 1 99 ? 7.640 1.005 -11.150 1.00 97.75 99 CYS A N 1
ATOM 745 C CA . CYS A 1 99 ? 7.007 2.138 -11.831 1.00 97.75 99 CYS A CA 1
ATOM 746 C C . CYS A 1 99 ? 6.076 1.679 -12.965 1.00 97.75 99 CYS A C 1
ATOM 748 O O . CYS A 1 99 ? 4.962 2.192 -13.113 1.00 97.75 99 CYS A O 1
ATOM 750 N N . ARG A 1 100 ? 6.483 0.667 -13.743 1.00 97.88 100 ARG A N 1
ATOM 751 C CA . ARG A 1 100 ? 5.627 0.069 -14.783 1.00 97.88 100 ARG A CA 1
ATOM 752 C C . ARG A 1 100 ? 4.392 -0.608 -14.192 1.00 97.88 100 ARG A C 1
ATOM 754 O O . ARG A 1 100 ? 3.301 -0.431 -14.734 1.00 97.88 100 ARG A O 1
ATOM 761 N N . ALA A 1 101 ? 4.542 -1.357 -13.100 1.00 97.69 101 ALA A N 1
ATOM 762 C CA . ALA A 1 101 ? 3.418 -1.959 -12.387 1.00 97.69 101 ALA A CA 1
ATOM 763 C C . ALA A 1 101 ? 2.443 -0.879 -11.891 1.00 97.69 101 ALA A C 1
ATOM 765 O O . ALA A 1 101 ? 1.246 -0.952 -12.172 1.00 97.69 101 ALA A O 1
ATOM 766 N N . MET A 1 102 ? 2.958 0.195 -11.288 1.00 98.00 102 MET A N 1
ATOM 767 C CA . MET A 1 102 ? 2.154 1.327 -10.831 1.00 98.00 102 MET A CA 1
ATOM 768 C C . MET A 1 102 ? 1.389 2.012 -11.975 1.00 98.00 102 MET A C 1
ATOM 770 O O . MET A 1 102 ? 0.225 2.364 -11.804 1.00 98.00 102 MET A O 1
ATOM 774 N N . SER A 1 103 ? 1.975 2.140 -13.172 1.00 98.00 103 SER A N 1
ATOM 775 C CA . SER A 1 103 ? 1.250 2.638 -14.352 1.00 98.00 103 SER A CA 1
ATOM 776 C C . SER A 1 103 ? 0.087 1.735 -14.771 1.00 98.00 103 SER A C 1
ATOM 778 O O . SER A 1 103 ? -0.960 2.242 -15.180 1.00 98.00 103 SER A O 1
ATOM 780 N N . ARG A 1 104 ? 0.239 0.407 -14.673 1.00 97.81 104 ARG A N 1
ATOM 781 C CA . ARG A 1 104 ? -0.850 -0.543 -14.969 1.00 97.81 104 ARG A CA 1
ATOM 782 C C . ARG A 1 104 ? -1.991 -0.378 -13.968 1.00 97.81 104 ARG A C 1
ATOM 784 O O . ARG A 1 104 ? -3.142 -0.269 -14.387 1.00 97.81 104 ARG A O 1
ATOM 791 N N . VAL A 1 105 ? -1.662 -0.287 -12.678 1.00 98.12 105 VAL A N 1
ATOM 792 C CA . VAL A 1 105 ? -2.639 -0.057 -11.604 1.00 98.12 105 VAL A CA 1
ATOM 793 C C . VAL A 1 105 ? -3.348 1.285 -11.793 1.00 98.12 105 VAL A C 1
ATOM 795 O O . VAL A 1 105 ? -4.574 1.326 -11.817 1.00 98.12 105 VAL A O 1
ATOM 798 N N . MET A 1 106 ? -2.602 2.365 -12.040 1.00 96.81 106 MET A N 1
ATOM 799 C CA . MET A 1 106 ? -3.162 3.693 -12.308 1.00 96.81 106 MET A CA 1
ATOM 800 C C . MET A 1 106 ? -4.137 3.672 -13.490 1.00 96.81 106 MET A C 1
ATOM 802 O O . MET A 1 106 ? -5.224 4.236 -13.412 1.00 96.81 106 MET A O 1
ATOM 806 N N . LYS A 1 107 ? -3.793 2.983 -14.583 1.00 96.31 107 LYS A N 1
ATOM 807 C CA . LYS A 1 107 ? -4.682 2.852 -15.745 1.00 96.31 107 LYS A CA 1
ATOM 808 C C . LYS A 1 107 ? -5.965 2.087 -15.408 1.00 96.31 107 LYS A C 1
ATOM 810 O O . LYS A 1 107 ? -7.033 2.459 -15.891 1.00 96.31 107 LYS A O 1
ATOM 815 N N . ALA A 1 108 ? -5.862 1.024 -14.612 1.00 96.62 108 ALA A N 1
ATOM 816 C CA . ALA A 1 108 ? -7.004 0.201 -14.230 1.00 96.62 108 ALA A CA 1
ATOM 817 C C . ALA A 1 108 ? -7.941 0.933 -13.258 1.00 96.62 108 ALA A C 1
ATOM 819 O O . ALA A 1 108 ? -9.159 0.882 -13.416 1.00 96.62 108 ALA A O 1
ATOM 820 N N . TRP A 1 109 ? -7.381 1.621 -12.265 1.00 96.50 109 TRP A N 1
ATOM 821 C CA . TRP A 1 109 ? -8.150 2.201 -11.164 1.00 96.50 109 TRP A CA 1
ATOM 822 C C . TRP A 1 109 ? -8.427 3.699 -11.300 1.00 96.50 109 TRP A C 1
ATOM 824 O O . TRP A 1 109 ? -9.248 4.236 -10.560 1.00 96.50 109 TRP A O 1
ATOM 834 N N . ARG A 1 110 ? -7.769 4.367 -12.254 1.00 94.06 110 ARG A N 1
ATOM 835 C CA . ARG A 1 110 ? -7.840 5.806 -12.564 1.00 94.06 110 ARG A CA 1
ATOM 836 C C . ARG A 1 110 ? -7.269 6.761 -11.518 1.00 94.06 110 ARG A C 1
ATOM 838 O O . ARG A 1 110 ? -7.185 7.941 -11.816 1.00 94.06 110 ARG A O 1
ATOM 845 N N . ASP A 1 111 ? -6.888 6.288 -10.339 1.00 94.69 111 ASP A N 1
ATOM 846 C CA . ASP A 1 111 ? -6.099 7.037 -9.357 1.00 94.69 111 ASP A CA 1
ATOM 847 C C . ASP A 1 111 ? -5.456 6.052 -8.369 1.00 94.69 111 ASP A C 1
ATOM 849 O O . ASP A 1 111 ? -5.953 4.942 -8.175 1.00 94.69 111 ASP A O 1
ATOM 853 N N . ILE A 1 112 ? -4.379 6.469 -7.715 1.00 96.50 112 ILE A N 1
ATOM 854 C CA . ILE A 1 112 ? -3.747 5.753 -6.605 1.00 96.50 112 ILE A CA 1
ATOM 855 C C . ILE A 1 112 ? -3.634 6.751 -5.462 1.00 96.50 112 ILE A C 1
ATOM 857 O O . ILE A 1 112 ? -2.975 7.781 -5.596 1.00 96.50 112 ILE A O 1
ATOM 861 N N . GLU A 1 113 ? -4.283 6.449 -4.345 1.00 96.31 113 GLU A N 1
ATOM 862 C CA . GLU A 1 113 ? -4.427 7.384 -3.230 1.00 96.31 113 GLU A CA 1
ATOM 863 C C . GLU A 1 113 ? -3.332 7.199 -2.179 1.00 96.31 113 GLU A C 1
ATOM 865 O O . GLU A 1 113 ? -2.909 8.170 -1.550 1.00 96.31 113 GLU A O 1
ATOM 870 N N . ILE A 1 114 ? -2.874 5.960 -1.993 1.00 97.62 114 ILE A N 1
ATOM 871 C CA . ILE A 1 114 ? -1.852 5.596 -1.015 1.00 97.62 114 ILE A CA 1
ATOM 872 C C . ILE A 1 114 ? -0.766 4.787 -1.717 1.00 97.62 114 ILE A C 1
ATOM 874 O O . ILE A 1 114 ? -1.058 3.809 -2.407 1.00 97.62 114 ILE A O 1
ATOM 878 N N . VAL A 1 115 ? 0.486 5.174 -1.501 1.00 97.56 115 VAL A N 1
ATOM 879 C CA . VAL A 1 115 ? 1.665 4.435 -1.948 1.00 97.56 115 VAL A CA 1
ATOM 880 C C . VAL A 1 115 ? 2.502 4.054 -0.736 1.00 97.56 115 VAL A C 1
ATOM 882 O O . VAL A 1 115 ? 2.853 4.906 0.077 1.00 97.56 115 VAL A O 1
ATOM 885 N N . ILE A 1 116 ? 2.834 2.775 -0.622 1.00 97.75 116 ILE A N 1
ATOM 886 C CA . ILE A 1 116 ? 3.732 2.247 0.403 1.00 97.75 116 ILE A CA 1
ATOM 887 C C . ILE A 1 116 ? 4.941 1.675 -0.319 1.00 97.75 116 ILE A C 1
ATOM 889 O O . ILE A 1 116 ? 4.781 0.874 -1.237 1.00 97.75 116 ILE A O 1
ATOM 893 N N . CYS A 1 117 ? 6.140 2.116 0.040 1.00 95.94 117 CYS A N 1
ATOM 894 C CA . CYS A 1 117 ? 7.363 1.735 -0.663 1.00 95.94 117 CYS A CA 1
ATOM 895 C C . CYS A 1 117 ? 8.562 1.695 0.277 1.00 95.94 117 CYS A C 1
ATOM 897 O O . CYS A 1 117 ? 8.516 2.241 1.379 1.00 95.94 117 CYS A O 1
ATOM 899 N N . THR A 1 118 ? 9.635 1.046 -0.162 1.00 94.06 118 THR A N 1
ATOM 900 C CA . THR A 1 118 ? 10.894 1.025 0.577 1.00 94.06 118 THR A CA 1
ATOM 901 C C . THR A 1 118 ? 11.668 2.334 0.409 1.00 94.06 118 THR A C 1
ATOM 903 O O . THR A 1 118 ? 11.496 3.053 -0.579 1.00 94.06 118 THR A O 1
ATOM 906 N N . ALA A 1 119 ? 12.527 2.655 1.378 1.00 90.38 119 ALA A N 1
ATOM 907 C CA . ALA A 1 119 ? 13.346 3.870 1.387 1.00 90.38 119 ALA A CA 1
ATOM 908 C C . ALA A 1 119 ? 14.191 4.067 0.117 1.00 90.38 119 ALA A C 1
ATOM 910 O O . ALA A 1 119 ? 14.240 5.168 -0.429 1.00 90.38 119 ALA A O 1
ATOM 911 N N . ASP A 1 120 ? 14.807 3.000 -0.383 1.00 90.06 120 ASP A N 1
ATOM 912 C CA . ASP A 1 120 ? 15.634 2.993 -1.592 1.00 90.06 120 ASP A CA 1
ATOM 913 C C . ASP A 1 120 ? 14.820 3.224 -2.878 1.00 90.06 120 ASP A C 1
ATOM 915 O O . ASP A 1 120 ? 15.297 3.860 -3.819 1.00 90.06 120 ASP A O 1
ATOM 919 N N . MET A 1 121 ? 13.563 2.774 -2.908 1.00 91.88 121 MET A N 1
ATOM 920 C CA . MET A 1 121 ? 12.673 2.921 -4.066 1.00 91.88 121 MET A CA 1
ATOM 921 C C . MET A 1 121 ? 11.855 4.220 -4.037 1.00 91.88 121 MET A C 1
ATOM 923 O O . MET A 1 121 ? 11.328 4.648 -5.072 1.00 91.88 121 MET A O 1
ATOM 927 N N . ALA A 1 122 ? 11.751 4.868 -2.873 1.00 91.19 122 ALA A N 1
ATOM 928 C CA . ALA A 1 122 ? 10.891 6.026 -2.652 1.00 91.19 122 ALA A CA 1
ATOM 929 C C . ALA A 1 122 ? 11.124 7.181 -3.646 1.00 91.19 122 ALA A C 1
ATOM 931 O O . ALA A 1 122 ? 10.129 7.667 -4.193 1.00 91.19 122 ALA A O 1
ATOM 932 N N . PRO A 1 123 ? 12.359 7.610 -3.985 1.00 91.06 123 PRO A N 1
ATOM 933 C CA . PRO A 1 123 ? 12.555 8.707 -4.937 1.00 91.06 123 PRO A CA 1
ATOM 934 C C . PRO A 1 123 ? 11.976 8.413 -6.328 1.00 91.06 123 PRO A C 1
ATOM 936 O O . PRO A 1 123 ? 11.333 9.270 -6.933 1.00 91.06 123 PRO A O 1
ATOM 939 N N . ALA A 1 124 ? 12.162 7.196 -6.842 1.00 93.38 124 ALA A N 1
ATOM 940 C CA . ALA A 1 124 ? 11.666 6.823 -8.164 1.00 93.38 124 ALA A CA 1
ATOM 941 C C . ALA A 1 124 ? 10.140 6.660 -8.168 1.00 93.38 124 ALA A C 1
ATOM 943 O O . ALA A 1 124 ? 9.450 7.221 -9.024 1.00 93.38 124 ALA A O 1
ATOM 944 N N . ILE A 1 125 ? 9.605 5.945 -7.174 1.00 93.88 125 ILE A N 1
ATOM 945 C CA . ILE A 1 125 ? 8.172 5.670 -7.063 1.00 93.88 125 ILE A CA 1
ATOM 946 C C . ILE A 1 125 ? 7.386 6.963 -6.832 1.00 93.88 125 ILE A C 1
ATOM 948 O O . ILE A 1 125 ? 6.395 7.205 -7.515 1.00 93.88 125 ILE A O 1
ATOM 952 N N . THR A 1 126 ? 7.822 7.835 -5.923 1.00 93.00 126 THR A N 1
ATOM 953 C CA . THR A 1 126 ? 7.089 9.077 -5.621 1.00 93.00 126 THR A CA 1
ATOM 954 C C . THR A 1 126 ? 7.067 10.045 -6.801 1.00 93.00 126 THR A C 1
ATOM 956 O O . THR A 1 126 ? 6.014 10.608 -7.109 1.00 93.00 126 THR A O 1
ATOM 959 N N . ASN A 1 127 ? 8.184 10.189 -7.521 1.00 93.31 127 ASN A N 1
ATOM 960 C CA . ASN A 1 127 ? 8.251 11.006 -8.735 1.00 93.31 127 ASN A CA 1
ATOM 961 C C . ASN A 1 127 ? 7.344 10.461 -9.845 1.00 93.31 127 ASN A C 1
ATOM 963 O O . ASN A 1 127 ? 6.622 11.223 -10.500 1.00 93.31 127 ASN A O 1
ATOM 967 N N . HIS A 1 128 ? 7.337 9.141 -10.042 1.00 95.81 128 HIS A N 1
ATOM 968 C CA . HIS A 1 128 ? 6.476 8.516 -11.043 1.00 95.81 128 HIS A CA 1
ATOM 969 C C . HIS A 1 128 ? 4.996 8.640 -10.672 1.00 95.81 128 HIS A C 1
ATOM 971 O O . HIS A 1 128 ? 4.178 9.042 -11.497 1.00 95.81 128 HIS A O 1
ATOM 977 N N . TRP A 1 129 ? 4.648 8.389 -9.409 1.00 95.12 129 TRP A N 1
ATOM 978 C CA . TRP A 1 129 ? 3.291 8.558 -8.892 1.00 95.12 129 TRP A CA 1
ATOM 979 C C . TRP A 1 129 ? 2.792 9.994 -9.072 1.00 95.12 129 TRP A C 1
ATOM 981 O O . TRP A 1 129 ? 1.694 10.205 -9.586 1.00 95.12 129 TRP A O 1
ATOM 991 N N . ARG A 1 130 ? 3.626 10.991 -8.752 1.00 92.31 130 ARG A N 1
ATOM 992 C CA . ARG A 1 130 ? 3.319 12.408 -8.985 1.00 92.31 130 ARG A CA 1
ATOM 993 C C . ARG A 1 130 ? 3.036 12.695 -10.460 1.00 92.31 130 ARG A C 1
ATOM 995 O O . ARG A 1 130 ? 2.059 13.372 -10.762 1.00 92.31 130 ARG A O 1
ATOM 1002 N N . THR A 1 131 ? 3.862 12.164 -11.360 1.00 93.69 131 THR A N 1
ATOM 1003 C CA . THR A 1 131 ? 3.693 12.328 -12.814 1.00 93.69 131 THR A CA 1
ATOM 1004 C C . THR A 1 131 ? 2.371 11.731 -13.294 1.00 93.69 131 THR A C 1
ATOM 1006 O O . THR A 1 131 ? 1.657 12.332 -14.096 1.00 93.69 131 THR A O 1
ATOM 1009 N N . LEU A 1 132 ? 2.005 10.560 -12.769 1.00 94.00 132 LEU A N 1
ATOM 1010 C CA . LEU A 1 132 ? 0.728 9.927 -13.077 1.00 94.00 132 LEU A CA 1
ATOM 1011 C C . LEU A 1 132 ? -0.455 10.758 -12.562 1.00 94.00 132 LEU A C 1
ATOM 1013 O O . LEU A 1 132 ? -1.446 10.911 -13.274 1.00 94.00 132 LEU A O 1
ATOM 1017 N N . ARG A 1 133 ? -0.356 11.326 -11.354 1.00 92.25 133 ARG A N 1
ATOM 1018 C CA . ARG A 1 133 ? -1.436 12.132 -10.766 1.00 92.25 133 ARG A CA 1
ATOM 1019 C C . ARG A 1 133 ? -1.588 13.511 -11.387 1.00 92.25 133 ARG A C 1
ATOM 1021 O O . ARG A 1 133 ? -2.709 13.997 -11.473 1.00 92.25 133 ARG A O 1
ATOM 1028 N N . SER A 1 134 ? -0.512 14.124 -11.881 1.00 91.25 134 SER A N 1
ATOM 1029 C CA . SER A 1 134 ? -0.612 15.403 -12.600 1.00 91.25 134 SER A CA 1
ATOM 1030 C C . SER A 1 134 ? -1.363 15.293 -13.929 1.00 91.25 134 SER A C 1
ATOM 1032 O O . SER A 1 134 ? -1.777 16.307 -14.478 1.00 91.25 134 SER A O 1
ATOM 1034 N N . ALA A 1 135 ? -1.533 14.076 -14.455 1.00 91.75 135 ALA A N 1
ATOM 1035 C CA . ALA A 1 135 ? -2.321 13.813 -15.655 1.00 91.75 135 ALA A CA 1
ATOM 1036 C C . ALA A 1 135 ? -3.819 13.578 -15.365 1.00 91.75 135 ALA A C 1
ATOM 1038 O O . ALA A 1 135 ? -4.585 13.324 -16.298 1.00 91.75 135 ALA A O 1
ATOM 1039 N N . LEU A 1 136 ? -4.249 13.623 -14.097 1.00 90.56 136 LEU A N 1
ATOM 1040 C CA . LEU A 1 136 ? -5.653 13.434 -13.739 1.00 90.56 136 LEU A CA 1
ATOM 1041 C C . LEU A 1 136 ? -6.497 14.652 -14.146 1.00 90.56 136 LEU A C 1
ATOM 1043 O O . LEU A 1 136 ? -6.033 15.784 -14.022 1.00 90.56 136 LEU A O 1
ATOM 1047 N N . PRO A 1 137 ? -7.757 14.452 -14.583 1.00 89.81 137 PRO A N 1
ATOM 1048 C CA . PRO A 1 137 ? -8.634 15.558 -14.980 1.00 89.81 137 PRO A CA 1
ATOM 1049 C C . PRO A 1 137 ? -8.959 16.543 -13.851 1.00 89.81 137 PRO A C 1
ATOM 1051 O O . PRO A 1 137 ? -9.341 17.676 -14.124 1.00 89.81 137 PRO A O 1
ATOM 1054 N N . MET A 1 138 ? -8.859 16.091 -12.600 1.00 86.62 138 MET A N 1
ATOM 1055 C CA . MET A 1 138 ? -9.134 16.869 -11.397 1.00 86.62 138 MET A CA 1
ATOM 1056 C C . MET A 1 138 ? -7.969 16.716 -10.431 1.00 86.62 138 MET A C 1
ATOM 1058 O O . MET A 1 138 ? -7.433 15.613 -10.285 1.00 86.62 138 MET A O 1
ATOM 1062 N N . GLU A 1 139 ? -7.616 17.806 -9.748 1.00 82.69 139 GLU A N 1
ATOM 1063 C CA . GLU A 1 139 ? -6.626 17.733 -8.680 1.00 82.69 139 GLU A CA 1
ATOM 1064 C C . GLU A 1 139 ? -7.155 16.863 -7.533 1.00 82.69 139 GLU A C 1
ATOM 1066 O O . GLU A 1 139 ? -8.260 17.100 -7.036 1.00 82.69 139 GLU A O 1
ATOM 1071 N N . PRO A 1 140 ? -6.389 15.849 -7.109 1.00 84.88 140 PRO A N 1
ATOM 1072 C CA . PRO A 1 140 ? -6.786 15.016 -5.993 1.00 84.88 140 PRO A CA 1
ATOM 1073 C C . PRO A 1 140 ? -6.664 15.763 -4.661 1.00 84.88 140 PRO A C 1
ATOM 1075 O O . PRO A 1 140 ? -5.666 16.432 -4.396 1.00 84.88 140 PRO A O 1
ATOM 1078 N N . ASP A 1 141 ? -7.654 15.576 -3.793 1.00 84.50 141 ASP A N 1
ATOM 1079 C CA . ASP A 1 141 ? -7.732 16.156 -2.445 1.00 84.50 141 ASP A CA 1
ATOM 1080 C C . ASP A 1 141 ? -7.013 15.315 -1.374 1.00 84.50 141 ASP A C 1
ATOM 1082 O O . ASP A 1 141 ? -6.804 15.757 -0.242 1.00 84.50 141 ASP A O 1
ATOM 1086 N N . TYR A 1 142 ? -6.626 14.090 -1.727 1.00 92.00 142 TYR A N 1
ATOM 1087 C CA . TYR A 1 142 ? -6.019 13.132 -0.821 1.00 92.00 142 TYR A CA 1
ATOM 1088 C C . TYR A 1 142 ? -4.865 12.392 -1.495 1.00 92.00 142 TYR A C 1
ATOM 1090 O O . TYR A 1 142 ? -4.966 11.918 -2.626 1.00 92.00 142 TYR A O 1
ATOM 1098 N N . GLY A 1 143 ? -3.754 12.259 -0.781 1.00 94.12 143 GLY A N 1
ATOM 1099 C CA . GLY A 1 143 ? -2.575 11.526 -1.220 1.00 94.12 143 GLY A CA 1
ATOM 1100 C C . GLY A 1 143 ? -1.705 11.177 -0.025 1.00 94.12 143 GLY A C 1
ATOM 1101 O O . GLY A 1 143 ? -1.480 12.030 0.841 1.00 94.12 143 GLY A O 1
ATOM 1102 N N . ARG A 1 144 ? -1.239 9.932 0.047 1.00 94.88 144 ARG A N 1
ATOM 1103 C CA . ARG A 1 144 ? -0.365 9.456 1.122 1.00 94.88 144 ARG A CA 1
ATOM 1104 C C . ARG A 1 144 ? 0.782 8.643 0.556 1.00 94.88 144 ARG A C 1
ATOM 1106 O O . ARG A 1 144 ? 0.574 7.771 -0.282 1.00 94.88 144 ARG A O 1
ATOM 1113 N N . VAL A 1 145 ? 1.974 8.902 1.070 1.00 95.38 145 VAL A N 1
ATOM 1114 C CA . VAL A 1 145 ? 3.147 8.064 0.858 1.00 95.38 145 VAL A CA 1
ATOM 1115 C C . VAL A 1 145 ? 3.669 7.627 2.217 1.00 95.38 145 VAL A C 1
ATOM 1117 O O . VAL A 1 145 ? 3.899 8.461 3.094 1.00 95.38 145 VAL A O 1
ATOM 1120 N N . VAL A 1 146 ? 3.848 6.323 2.390 1.00 95.81 146 VAL A N 1
ATOM 1121 C CA . VAL A 1 146 ? 4.499 5.748 3.566 1.00 95.81 146 VAL A CA 1
ATOM 1122 C C . VAL A 1 146 ? 5.769 5.046 3.108 1.00 95.81 146 VAL A C 1
ATOM 1124 O O . VAL A 1 146 ? 5.726 4.139 2.277 1.00 95.81 146 VAL A O 1
ATOM 1127 N N . VAL A 1 147 ? 6.901 5.499 3.628 1.00 95.25 147 VAL A N 1
ATOM 1128 C CA . VAL A 1 147 ? 8.218 4.936 3.340 1.00 95.25 147 VAL A CA 1
ATOM 1129 C C . VAL A 1 147 ? 8.603 3.991 4.472 1.00 95.25 147 VAL A C 1
ATOM 1131 O O . VAL A 1 147 ? 8.565 4.386 5.633 1.00 95.25 147 VAL A O 1
ATOM 1134 N N . ILE A 1 148 ? 8.966 2.755 4.150 1.00 95.12 148 ILE A N 1
ATOM 1135 C CA . ILE A 1 148 ? 9.412 1.746 5.117 1.00 95.12 148 ILE A CA 1
ATOM 1136 C C . ILE A 1 148 ? 10.903 1.483 4.896 1.00 95.12 148 ILE A C 1
ATOM 1138 O O . ILE A 1 148 ? 11.353 1.348 3.758 1.00 95.12 148 ILE A O 1
ATOM 1142 N N . GLY A 1 149 ? 11.693 1.413 5.961 1.00 90.94 149 GLY A N 1
ATOM 1143 C CA . GLY A 1 149 ? 13.113 1.092 5.844 1.00 90.94 149 GLY A CA 1
ATOM 1144 C C . GLY A 1 149 ? 13.778 0.811 7.183 1.00 90.94 149 GLY A C 1
ATOM 1145 O O . GLY A 1 149 ? 13.181 0.994 8.236 1.00 90.94 149 GLY A O 1
ATOM 1146 N N . SER A 1 150 ? 15.039 0.387 7.141 1.00 83.31 150 SER A N 1
ATOM 1147 C CA . SER A 1 150 ? 15.860 0.165 8.339 1.00 83.31 150 SER A CA 1
ATOM 1148 C C . SER A 1 150 ? 16.523 1.440 8.866 1.00 83.31 150 SER A C 1
ATOM 1150 O O . SER A 1 150 ? 17.050 1.450 9.976 1.00 83.31 150 SER A O 1
ATOM 1152 N N . GLU A 1 151 ? 16.500 2.515 8.079 1.00 79.00 151 GLU A N 1
ATOM 1153 C CA . GLU A 1 151 ? 17.104 3.807 8.394 1.00 79.00 151 GLU A CA 1
ATOM 1154 C C . GLU A 1 151 ? 16.162 4.949 8.005 1.00 79.00 151 GLU A C 1
ATOM 1156 O O . GLU A 1 151 ? 15.236 4.781 7.206 1.00 79.00 151 GLU A O 1
ATOM 1161 N N . ALA A 1 152 ? 16.395 6.127 8.582 1.00 73.50 152 ALA A N 1
ATOM 1162 C CA . ALA A 1 152 ? 15.629 7.314 8.239 1.00 73.50 152 ALA A CA 1
ATOM 1163 C C . ALA A 1 152 ? 15.940 7.741 6.796 1.00 73.50 152 ALA A C 1
ATOM 1165 O O . ALA A 1 152 ? 17.071 8.097 6.475 1.00 73.50 152 ALA A O 1
ATOM 1166 N N . ALA A 1 153 ? 14.922 7.730 5.937 1.00 71.00 153 ALA A N 1
ATOM 1167 C CA . ALA A 1 153 ? 15.004 8.298 4.599 1.00 71.00 153 ALA A CA 1
ATOM 1168 C C . ALA A 1 153 ? 14.750 9.812 4.639 1.00 71.00 153 ALA A C 1
ATOM 1170 O O . ALA A 1 153 ? 13.963 10.296 5.458 1.00 71.00 153 ALA A O 1
ATOM 1171 N N . GLU A 1 154 ? 15.358 10.561 3.718 1.00 74.31 154 GLU A N 1
ATOM 1172 C CA . GLU A 1 154 ? 14.926 11.935 3.466 1.00 74.31 154 GLU A CA 1
ATOM 1173 C C . GLU A 1 154 ? 13.492 11.928 2.932 1.00 74.31 154 GLU A C 1
ATOM 1175 O O . GLU A 1 154 ? 13.165 11.215 1.982 1.00 74.31 154 GLU A O 1
ATOM 1180 N N . ILE A 1 155 ? 12.627 12.728 3.555 1.00 70.94 155 ILE A N 1
ATOM 1181 C CA . ILE A 1 155 ? 11.217 12.810 3.187 1.00 70.94 155 ILE A CA 1
ATOM 1182 C C . ILE A 1 155 ? 11.025 13.973 2.203 1.00 70.94 155 ILE A C 1
ATOM 1184 O O . ILE A 1 155 ? 11.071 15.135 2.621 1.00 70.94 155 ILE A O 1
ATOM 1188 N N . PRO A 1 156 ? 10.786 13.712 0.903 1.00 70.44 156 PRO A N 1
ATOM 1189 C CA . PRO A 1 156 ? 10.514 14.780 -0.043 1.00 70.44 156 PRO A CA 1
ATOM 1190 C C . PRO A 1 156 ? 9.128 15.380 0.213 1.00 70.44 156 PRO A C 1
ATOM 1192 O O . PRO A 1 156 ? 8.148 14.668 0.442 1.00 70.44 156 PRO A O 1
ATOM 1195 N N . ALA A 1 157 ? 9.022 16.704 0.112 1.00 77.69 157 ALA A N 1
ATOM 1196 C CA . ALA A 1 157 ? 7.726 17.368 0.096 1.00 77.69 157 ALA A CA 1
ATOM 1197 C C . ALA A 1 157 ? 7.008 17.068 -1.230 1.00 77.69 157 ALA A C 1
ATOM 1199 O O . ALA A 1 157 ? 7.505 17.397 -2.311 1.00 77.69 157 ALA A O 1
ATOM 1200 N N . ILE A 1 158 ? 5.819 16.470 -1.151 1.00 80.81 158 ILE A N 1
ATOM 1201 C CA . ILE A 1 158 ? 4.976 16.195 -2.316 1.00 80.81 158 ILE A CA 1
ATOM 1202 C C . ILE A 1 158 ? 3.738 17.095 -2.236 1.00 80.81 158 ILE A C 1
ATOM 1204 O O . ILE A 1 158 ? 2.994 17.011 -1.261 1.00 80.81 158 ILE A O 1
ATOM 1208 N N . PRO A 1 159 ? 3.485 17.964 -3.232 1.00 78.88 159 PRO A N 1
ATOM 1209 C CA . PRO A 1 159 ? 2.277 18.782 -3.257 1.00 78.88 159 PRO A CA 1
ATOM 1210 C C . PRO A 1 159 ? 1.017 17.916 -3.177 1.00 78.88 159 PRO A C 1
ATOM 1212 O O . PRO A 1 159 ? 0.937 16.882 -3.841 1.00 78.88 159 PRO A O 1
ATOM 1215 N N . ASN A 1 160 ? 0.037 18.352 -2.384 1.00 81.81 160 ASN A N 1
ATOM 1216 C CA . ASN A 1 160 ? -1.257 17.681 -2.202 1.00 81.81 160 ASN A CA 1
ATOM 1217 C C . ASN A 1 160 ? -1.155 16.216 -1.718 1.00 81.81 160 ASN A C 1
ATOM 1219 O O . ASN A 1 160 ? -2.077 15.419 -1.899 1.00 81.81 160 ASN A O 1
ATOM 1223 N N . ALA A 1 161 ? -0.042 15.850 -1.078 1.00 89.38 161 ALA A N 1
ATOM 1224 C CA . ALA A 1 161 ? 0.133 14.566 -0.422 1.00 89.38 161 ALA A CA 1
ATOM 1225 C C . ALA A 1 161 ? 0.933 14.731 0.871 1.00 89.38 161 ALA A C 1
ATOM 1227 O O . ALA A 1 161 ? 1.715 15.667 1.018 1.00 89.38 161 ALA A O 1
ATOM 1228 N N . THR A 1 162 ? 0.763 13.800 1.804 1.00 91.62 162 THR A N 1
ATOM 1229 C CA . THR A 1 162 ? 1.675 13.696 2.946 1.00 91.62 162 THR A CA 1
ATOM 1230 C C . THR A 1 162 ? 2.608 12.525 2.760 1.00 91.62 162 THR A C 1
ATOM 1232 O O . THR A 1 162 ? 2.214 11.483 2.233 1.00 91.62 162 THR A O 1
ATOM 1235 N N . VAL A 1 163 ? 3.833 12.695 3.237 1.00 92.38 163 VAL A N 1
ATOM 1236 C CA . VAL A 1 163 ? 4.859 11.660 3.204 1.00 92.38 163 VAL A CA 1
ATOM 1237 C C . VAL A 1 163 ? 5.337 11.432 4.623 1.00 92.38 163 VAL A C 1
ATOM 1239 O O . VAL A 1 163 ? 5.672 12.390 5.314 1.00 92.38 163 VAL A O 1
ATOM 1242 N N . ASN A 1 164 ? 5.335 10.178 5.054 1.00 93.56 164 ASN A N 1
ATOM 1243 C CA . ASN A 1 164 ? 5.795 9.760 6.373 1.00 93.56 164 ASN A CA 1
ATOM 1244 C C . ASN A 1 164 ? 6.716 8.555 6.230 1.00 93.56 164 ASN A C 1
ATOM 1246 O O . ASN A 1 164 ? 6.599 7.805 5.260 1.00 93.56 164 ASN A O 1
ATOM 1250 N N . ALA A 1 165 ? 7.603 8.358 7.198 1.00 93.44 165 ALA A N 1
ATOM 1251 C CA . ALA A 1 165 ? 8.519 7.229 7.218 1.00 93.44 165 ALA A CA 1
ATOM 1252 C C . ALA A 1 165 ? 8.344 6.375 8.481 1.00 93.44 165 ALA A C 1
ATOM 1254 O O . ALA A 1 165 ? 8.033 6.876 9.564 1.00 93.44 165 ALA A O 1
ATOM 1255 N N . ILE A 1 166 ? 8.560 5.072 8.332 1.00 94.56 166 ILE A N 1
ATOM 1256 C CA . ILE A 1 166 ? 8.603 4.093 9.413 1.00 94.56 166 ILE A CA 1
ATOM 1257 C C . ILE A 1 166 ? 9.958 3.400 9.343 1.00 94.56 166 ILE A C 1
ATOM 1259 O O . ILE A 1 166 ? 10.285 2.759 8.343 1.00 94.56 166 ILE A O 1
ATOM 1263 N N . VAL A 1 167 ? 10.732 3.538 10.415 1.00 94.12 167 VAL A N 1
ATOM 1264 C CA . VAL A 1 167 ? 11.974 2.803 10.624 1.00 94.12 167 VAL A CA 1
ATOM 1265 C C . VAL A 1 167 ? 11.661 1.527 11.391 1.00 94.12 167 VAL A C 1
ATOM 1267 O O . VAL A 1 167 ? 11.179 1.590 12.523 1.00 94.12 167 VAL A O 1
ATOM 1270 N N . CYS A 1 168 ? 11.935 0.375 10.790 1.00 92.56 168 CYS A N 1
ATOM 1271 C CA . CYS A 1 168 ? 11.663 -0.936 11.371 1.00 92.56 168 CYS A CA 1
ATOM 1272 C C . CYS A 1 168 ? 12.734 -1.960 10.970 1.00 92.56 168 CYS A C 1
ATOM 1274 O O . CYS A 1 168 ? 13.418 -1.797 9.960 1.00 92.56 168 CYS A O 1
ATOM 1276 N N . ARG A 1 169 ? 12.869 -3.033 11.760 1.00 89.31 169 ARG A N 1
ATOM 1277 C CA . ARG A 1 169 ? 13.669 -4.213 11.375 1.00 89.31 169 ARG A CA 1
ATOM 1278 C C . ARG A 1 169 ? 12.839 -5.216 10.590 1.00 89.31 169 ARG A C 1
ATOM 1280 O O . ARG A 1 169 ? 13.276 -5.668 9.542 1.00 89.31 169 ARG A O 1
ATOM 1287 N N . ASP A 1 170 ? 11.641 -5.489 11.091 1.00 91.75 170 ASP A N 1
ATOM 1288 C CA . ASP A 1 170 ? 10.705 -6.461 10.541 1.00 91.75 170 ASP A CA 1
ATOM 1289 C C . ASP A 1 170 ? 9.366 -5.773 10.250 1.00 91.75 170 ASP A C 1
ATOM 1291 O O . ASP A 1 170 ? 8.958 -4.858 10.972 1.00 91.75 170 ASP A O 1
ATOM 1295 N N . ILE A 1 171 ? 8.681 -6.205 9.189 1.00 94.19 171 ILE A N 1
ATOM 1296 C CA . ILE A 1 171 ? 7.371 -5.670 8.800 1.00 94.19 171 ILE A CA 1
ATOM 1297 C C . ILE A 1 171 ? 6.285 -6.485 9.504 1.00 94.19 171 ILE A C 1
ATOM 1299 O O . ILE A 1 171 ? 5.758 -7.460 8.974 1.00 94.19 171 ILE A O 1
ATOM 1303 N N . ASP A 1 172 ? 5.970 -6.086 10.730 1.00 94.75 172 ASP A N 1
ATOM 1304 C CA . ASP A 1 172 ? 4.998 -6.760 11.585 1.00 94.75 172 ASP A CA 1
ATOM 1305 C C . ASP A 1 172 ? 3.654 -6.005 11.684 1.00 94.75 172 ASP A C 1
ATOM 1307 O O . ASP A 1 172 ? 3.377 -5.023 10.986 1.00 94.75 172 ASP A O 1
ATOM 1311 N N . ASN A 1 173 ? 2.794 -6.456 12.600 1.00 94.88 173 ASN A N 1
ATOM 1312 C CA . ASN A 1 173 ? 1.498 -5.828 12.861 1.00 94.88 173 ASN A CA 1
ATOM 1313 C C . ASN A 1 173 ? 1.611 -4.396 13.414 1.00 94.88 173 ASN A C 1
ATOM 1315 O O . ASN A 1 173 ? 0.677 -3.604 13.240 1.00 94.88 173 ASN A O 1
ATOM 1319 N N . ALA A 1 174 ? 2.714 -4.045 14.085 1.00 94.06 174 ALA A N 1
ATOM 1320 C CA . ALA A 1 174 ? 2.935 -2.688 14.572 1.00 94.06 174 ALA A CA 1
ATOM 1321 C C . ALA A 1 174 ? 3.251 -1.751 13.399 1.00 94.06 174 ALA A C 1
ATOM 1323 O O . ALA A 1 174 ? 2.652 -0.676 13.304 1.00 94.06 174 ALA A O 1
ATOM 1324 N N . VAL A 1 175 ? 4.093 -2.194 12.458 1.00 96.25 175 VAL A N 1
ATOM 1325 C CA . VAL A 1 175 ? 4.356 -1.475 11.201 1.00 96.25 175 VAL A CA 1
ATOM 1326 C C . VAL A 1 175 ? 3.071 -1.318 10.388 1.00 96.25 175 VAL A C 1
ATOM 1328 O O . VAL A 1 175 ? 2.738 -0.206 9.981 1.00 96.25 175 VAL A O 1
ATOM 1331 N N . ALA A 1 176 ? 2.285 -2.385 10.228 1.00 97.00 176 ALA A N 1
ATOM 1332 C CA . ALA A 1 176 ? 1.003 -2.326 9.526 1.00 97.00 176 ALA A CA 1
ATOM 1333 C C . ALA A 1 176 ? 0.013 -1.334 10.169 1.00 97.00 176 ALA A C 1
ATOM 1335 O O . ALA A 1 176 ? -0.623 -0.536 9.473 1.00 97.00 176 ALA A O 1
ATOM 1336 N N . SER A 1 177 ? -0.070 -1.322 11.504 1.00 94.81 177 SER A N 1
ATOM 1337 C CA . SER A 1 177 ? -0.899 -0.366 12.253 1.00 94.81 177 SER A CA 1
ATOM 1338 C C . SER A 1 177 ? -0.428 1.077 12.056 1.00 94.81 177 SER A C 1
ATOM 1340 O O . SER A 1 177 ? -1.248 1.980 11.887 1.00 94.81 177 SER A O 1
ATOM 1342 N N . ALA A 1 178 ? 0.886 1.302 12.024 1.00 94.81 178 ALA A N 1
ATOM 1343 C CA . ALA A 1 178 ? 1.467 2.605 11.731 1.00 94.81 178 ALA A CA 1
ATOM 1344 C C . ALA A 1 178 ? 1.197 3.063 10.288 1.00 94.81 178 ALA A C 1
ATOM 1346 O O . ALA A 1 178 ? 0.876 4.234 10.072 1.00 94.81 178 ALA A O 1
ATOM 1347 N N . CYS A 1 179 ? 1.255 2.160 9.302 1.00 96.56 179 CYS A N 1
ATOM 1348 C CA . CYS A 1 179 ? 0.873 2.470 7.923 1.00 96.56 179 CYS A CA 1
ATOM 1349 C C . CYS A 1 179 ? -0.594 2.914 7.834 1.00 96.56 179 CYS A C 1
ATOM 1351 O O . CYS A 1 179 ? -0.886 3.924 7.192 1.00 96.56 179 CYS A O 1
ATOM 1353 N N . LEU A 1 180 ? -1.508 2.200 8.502 1.00 95.94 180 LEU A N 1
ATOM 1354 C CA . LEU A 1 180 ? -2.918 2.590 8.586 1.00 95.94 180 LEU A CA 1
ATOM 1355 C C . LEU A 1 180 ? -3.082 3.952 9.262 1.00 95.94 180 LEU A C 1
ATOM 1357 O O . LEU A 1 180 ? -3.807 4.799 8.749 1.00 95.94 180 LEU A O 1
ATOM 1361 N N . PHE A 1 181 ? -2.381 4.194 10.371 1.00 94.31 181 PHE A N 1
ATOM 1362 C CA . PHE A 1 181 ? -2.413 5.485 11.048 1.00 94.31 181 PHE A CA 1
ATOM 1363 C C . PHE A 1 181 ? -1.992 6.616 10.103 1.00 94.31 181 PHE A C 1
ATOM 1365 O O . PHE A 1 181 ? -2.771 7.533 9.876 1.00 94.31 181 PHE A O 1
ATOM 1372 N N . PHE A 1 182 ? -0.828 6.526 9.453 1.00 94.69 182 PHE A N 1
ATOM 1373 C CA . PHE A 1 182 ? -0.380 7.560 8.511 1.00 94.69 182 PHE A CA 1
ATOM 1374 C C . PHE A 1 182 ? -1.272 7.720 7.282 1.00 94.69 182 PHE A C 1
ATOM 1376 O O . PHE A 1 182 ? -1.300 8.794 6.674 1.00 94.69 182 PHE A O 1
ATOM 1383 N N . ALA A 1 183 ? -2.020 6.681 6.926 1.00 95.31 183 ALA A N 1
ATOM 1384 C CA . ALA A 1 183 ? -3.003 6.747 5.867 1.00 95.31 183 ALA A CA 1
ATOM 1385 C C . ALA A 1 183 ? -4.318 7.431 6.292 1.00 95.31 183 ALA A C 1
ATOM 1387 O O . ALA A 1 183 ? -5.169 7.703 5.446 1.00 95.31 183 ALA A O 1
ATOM 1388 N N . LEU A 1 184 ? -4.521 7.788 7.558 1.00 93.44 184 LEU A N 1
ATOM 1389 C CA . LEU A 1 184 ? -5.727 8.509 7.953 1.00 93.44 184 LEU A CA 1
ATOM 1390 C C . LEU A 1 184 ? -5.798 9.910 7.302 1.00 93.44 184 LEU A C 1
ATOM 1392 O O . LEU A 1 184 ? -4.776 10.599 7.149 1.00 93.44 184 LEU A O 1
ATOM 1396 N N . PRO A 1 185 ? -6.997 10.377 6.901 1.00 88.81 185 PRO A N 1
ATOM 1397 C CA . PRO A 1 185 ? -7.206 11.764 6.484 1.00 88.81 185 PRO A CA 1
ATOM 1398 C C . PRO A 1 185 ? -6.685 12.776 7.515 1.00 88.81 185 PRO A C 1
ATOM 1400 O O . PRO A 1 185 ? -6.024 13.748 7.149 1.00 88.81 185 PRO A O 1
ATOM 1403 N N . GLU A 1 186 ? -6.898 12.492 8.798 1.00 87.00 186 GLU A N 1
ATOM 1404 C CA . GLU A 1 186 ? -6.515 13.315 9.947 1.00 87.00 186 GLU A CA 1
ATOM 1405 C C . GLU A 1 186 ? -4.993 13.439 10.103 1.00 87.00 186 GLU A C 1
ATOM 1407 O O . GLU A 1 186 ? -4.493 14.469 10.557 1.00 87.00 186 GLU A O 1
ATOM 1412 N N . CYS A 1 187 ? -4.231 12.443 9.640 1.00 85.19 187 CYS A N 1
ATOM 1413 C CA . CYS A 1 187 ? -2.767 12.468 9.666 1.00 85.19 187 CYS A CA 1
ATOM 1414 C C . CYS A 1 187 ? -2.146 13.422 8.635 1.00 85.19 187 CYS A C 1
ATOM 1416 O O . CYS A 1 187 ? -0.923 13.535 8.568 1.00 85.19 187 CYS A O 1
ATOM 1418 N N . GLY A 1 188 ? -2.971 14.179 7.898 1.00 78.12 188 GLY A N 1
ATOM 1419 C CA . GLY A 1 188 ? -2.532 15.303 7.072 1.00 78.12 188 GLY A CA 1
ATOM 1420 C C . GLY A 1 188 ? -1.638 16.304 7.823 1.00 78.12 188 GLY A C 1
ATOM 1421 O O . GLY A 1 188 ? -0.676 16.825 7.265 1.00 78.12 188 GLY A O 1
ATOM 1422 N N . ALA A 1 189 ? -1.918 16.530 9.111 1.00 78.56 189 ALA A N 1
ATOM 1423 C CA . ALA A 1 189 ? -1.167 17.458 9.961 1.00 78.56 189 ALA A CA 1
ATOM 1424 C C . ALA A 1 189 ? 0.214 16.937 10.401 1.00 78.56 189 ALA A C 1
ATOM 1426 O O . ALA A 1 189 ? 1.014 17.698 10.937 1.00 78.56 189 ALA A O 1
ATOM 1427 N N . VAL A 1 190 ? 0.491 15.647 10.196 1.00 82.25 190 VAL A N 1
ATOM 1428 C CA . VAL A 1 190 ? 1.677 14.949 10.715 1.00 82.25 190 VAL A CA 1
ATOM 1429 C C . VAL A 1 190 ? 2.641 14.613 9.572 1.00 82.25 190 VAL A C 1
ATOM 1431 O O . VAL A 1 190 ? 3.419 13.682 9.678 1.00 82.25 190 VAL A O 1
ATOM 1434 N N . SER A 1 191 ? 2.591 15.345 8.454 1.00 84.81 191 SER A N 1
ATOM 1435 C CA . SER A 1 191 ? 3.487 15.112 7.314 1.00 84.81 191 SER A CA 1
ATOM 1436 C C . SER A 1 191 ? 4.956 15.352 7.675 1.00 84.81 191 SER A C 1
ATOM 1438 O O . SER A 1 191 ? 5.281 16.253 8.450 1.00 84.81 191 SER A O 1
ATOM 1440 N N . GLY A 1 192 ? 5.855 14.598 7.042 1.00 81.94 192 GLY A N 1
ATOM 1441 C CA . GLY A 1 192 ? 7.299 14.740 7.224 1.00 81.94 192 GLY A CA 1
ATOM 1442 C C . GLY A 1 192 ? 7.818 14.097 8.505 1.00 81.94 192 GLY A C 1
ATOM 1443 O O . GLY A 1 192 ? 8.914 14.437 8.941 1.00 81.94 192 GLY A O 1
ATOM 1444 N N . GLN A 1 193 ? 7.036 13.216 9.133 1.00 85.75 193 GLN A N 1
ATOM 1445 C CA . GLN A 1 193 ? 7.439 12.5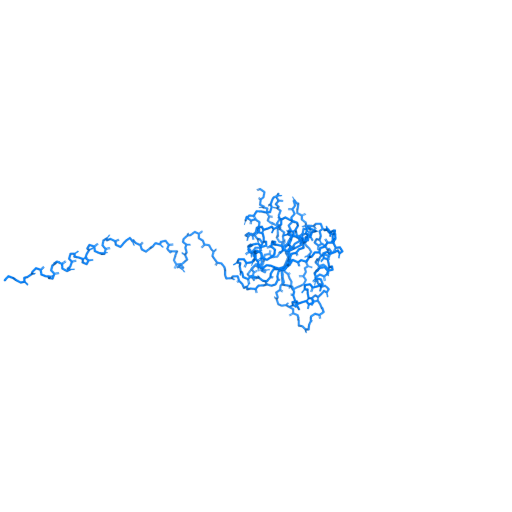51 10.365 1.00 85.75 193 GLN A CA 1
ATOM 1446 C C . GLN A 1 193 ? 8.004 11.160 10.094 1.00 85.75 193 GLN A C 1
ATOM 1448 O O . GLN A 1 193 ? 7.520 10.422 9.232 1.00 85.75 193 GLN A O 1
ATOM 1453 N N . THR A 1 194 ? 9.003 10.803 10.896 1.00 85.12 194 THR A N 1
ATOM 1454 C CA . THR A 1 194 ? 9.594 9.467 10.943 1.00 85.12 194 THR A CA 1
ATOM 1455 C C . THR A 1 194 ? 9.302 8.862 12.304 1.00 85.12 194 THR A C 1
ATOM 1457 O O . THR A 1 194 ? 9.637 9.460 13.327 1.00 85.12 194 THR A O 1
ATOM 1460 N N . ILE A 1 195 ? 8.697 7.678 12.331 1.00 88.50 195 ILE A N 1
ATOM 1461 C CA . ILE A 1 195 ? 8.541 6.89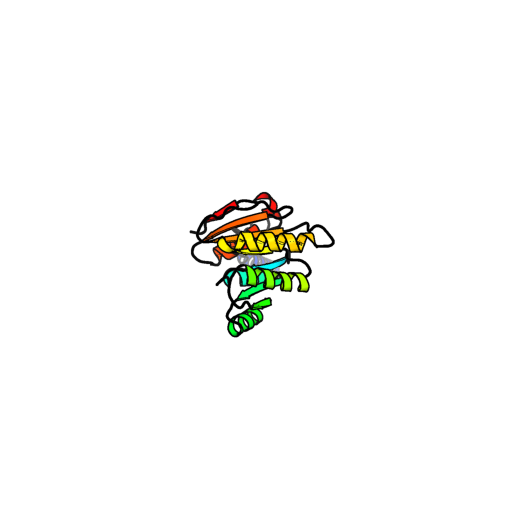9 13.564 1.00 88.50 195 ILE A CA 1
ATOM 1462 C C . ILE A 1 195 ? 9.452 5.680 13.531 1.00 88.50 195 ILE A C 1
ATOM 1464 O O . ILE A 1 195 ? 9.794 5.183 12.463 1.00 88.50 195 ILE A O 1
ATOM 1468 N N . SER A 1 196 ? 9.830 5.199 14.708 1.00 85.75 196 SER A N 1
ATOM 1469 C CA . SER A 1 196 ? 10.654 4.007 14.875 1.00 85.75 196 SER A CA 1
ATOM 1470 C C . SER A 1 196 ? 9.849 2.938 15.603 1.00 85.75 196 SER A C 1
ATOM 1472 O O . SER A 1 196 ? 9.251 3.233 16.639 1.00 85.75 196 SER A O 1
ATOM 1474 N N . THR A 1 197 ? 9.846 1.717 15.074 1.00 80.06 197 THR A N 1
ATOM 1475 C CA . THR A 1 197 ? 9.276 0.524 15.724 1.00 80.06 197 THR A CA 1
ATOM 1476 C C . THR A 1 197 ? 10.367 -0.455 16.183 1.00 80.06 197 THR A C 1
ATOM 1478 O O . THR A 1 197 ? 10.079 -1.632 16.384 1.00 80.06 197 THR A O 1
ATOM 1481 N N . LEU A 1 198 ? 11.616 0.029 16.300 1.00 67.00 198 LEU A N 1
ATOM 1482 C CA . LEU A 1 198 ? 12.798 -0.718 16.763 1.00 67.00 198 LEU A CA 1
ATOM 1483 C C . LEU A 1 198 ? 12.683 -1.242 18.200 1.00 67.00 198 LEU A C 1
ATOM 1485 O O . LEU A 1 198 ? 12.117 -0.520 19.053 1.00 67.00 198 LEU A O 1
#

Radius of gyration: 23.97 Å; chains: 1; bounding box: 71×37×67 Å